Protein AF-0000000086677444 (afdb_homodimer)

Nearest PDB structures (foldseek):
  6jny-assembly1_A  TM=3.518E-01  e=1.925E+00  Enterobacteria phage SfI
  6dv1-assembly1_A-2  TM=2.425E-01  e=2.892E+00  Mus musculus
  4k1o-assembly1_A  TM=2.826E-01  e=4.605E+00  Mus musculus
  6dv1-assembly1_B  TM=2.362E-01  e=4.605E+00  Mus musculus
  1tbx-assembly1_B  TM=3.346E-01  e=1.621E+00  Sulfolobus spindle-shaped virus 1

pLDDT: mean 85.13, std 18.9, range [24.23, 98.06]

Foldseek 3Di:
DVVCPLEPDLPQLCVLPPLQVLLLVCCVPVLVQLLVPPPPNVSSVVSLVVQLVPWDWDWDDDPNRIDIAGDDSSNSNSVSVVSCCVNPNPLQFAAAPPPRRTGGNSDPVSPFRHDPVCGPPPPPPPPPDPD/DVPCPLEPDLPQLCVLPPLQVLLLVCCQPVLVQLPVPPPPNVSSVVSLVVQLVPWDWDWDDDPNRIDIAGDDSSNSNSVSVVSCCVNPRPLQFAAAPPPRRTGGNSDPVSPFRHDPVCGPPPPPPPPPDPD

Secondary structure (DSSP, 8-state):
-TT-TTSS----GGGGTTHHHHHHHHTTTTTHHHHHTTT-HHHHHHHHHHHHTT--EEEEEETTEEEEEE-SHHHHHHHHHHHIIIII-GGGEEE-TTT--EEE--SSS----S-TTS-------------/-TT-TTSS----GGGGTTHHHHHHHHHTTTTHHHHHTTT-HHHHHHHHHHHHTT--EEEEEETTEEEEEE-SHHHHHHHHHHHIIIII-GGGEEE-TTT--EEE--SSS----S-TTS-------------

Radius of gyration: 23.0 Å; Cα contacts (8 Å, |Δi|>4): 394; chains: 2; bounding box: 55×93×40 Å

Sequence (262 aa):
MTDGLWRGVVPPYRILDPALRDAETLLATAFADVVAVLPDERAAARRLNRLLAGARLRVEPLDGRWRIAVTDPVGAAAAALAVVAVAGGWHRVKRCVRCGRTFVDRTNAATRRGCADHPARRRFASSGDLRMTDGLWRGVVPPYRILDPALRDAETLLATAFADVVAVLPDERAAARRLNRLLAGARLRVEPLDGRWRIAVTDPVGAAAAALAVVAVAGGWHRVKRCVRCGRTFVDRTNAATRRGCADHPARRRFASSGDLR

Solvent-accessible surface area (backbone atoms only — not comparable to full-atom values): 14718 Å² total; per-residue (Å²): 128,42,79,47,76,49,60,75,54,56,66,68,65,63,39,41,51,66,30,35,59,50,26,38,59,29,35,72,53,89,36,30,71,30,61,68,43,56,87,43,58,69,60,21,34,54,48,45,30,60,48,19,58,72,24,38,48,35,62,43,80,50,96,95,40,54,39,79,42,44,77,49,69,67,18,22,9,38,49,32,48,49,49,43,36,45,36,68,30,62,79,25,60,41,54,15,77,84,78,57,49,50,36,69,50,84,54,91,81,48,72,74,55,40,37,90,91,45,56,73,70,70,76,72,74,74,76,75,78,86,125,129,39,75,50,81,49,60,75,54,56,67,69,64,66,35,40,54,65,28,37,59,49,27,38,61,29,35,72,53,90,37,28,71,30,62,68,43,56,87,43,59,70,61,19,36,54,48,45,31,61,49,18,59,72,24,39,48,35,59,42,80,50,96,95,39,54,39,80,41,45,77,48,67,67,19,23,8,38,48,32,48,49,50,42,36,44,35,67,31,62,78,25,59,41,56,16,76,83,79,58,50,49,36,67,49,82,54,91,81,50,73,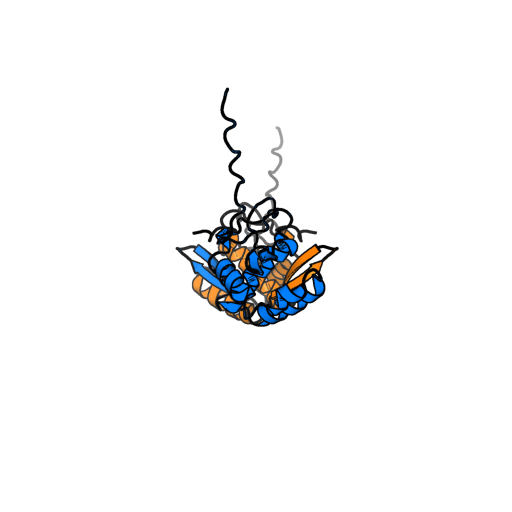75,55,41,36,90,92,44,55,74,69,70,75,71,74,72,77,75,77,86,123

InterPro domains:
  IPR023286 ABATE domain superfamily [G3DSA:1.10.3300.10] (13-123)
  IPR023286 ABATE domain superfamily [SSF160904] (18-115)

Structure (mmCIF, N/CA/C/O backbone):
data_AF-0000000086677444-model_v1
#
loop_
_entity.id
_entity.type
_entity.pdbx_description
1 polymer 'CGNR zinc finger domain-containing protein'
#
loop_
_atom_site.group_PDB
_atom_site.id
_atom_site.type_symbol
_atom_site.label_atom_id
_atom_site.label_alt_id
_atom_site.label_comp_id
_atom_site.label_asym_id
_atom_site.label_entity_id
_atom_site.label_seq_id
_atom_site.pdbx_PDB_ins_code
_atom_site.Cartn_x
_atom_site.Cartn_y
_atom_site.Cartn_z
_atom_site.occupancy
_atom_site.B_iso_or_equiv
_atom_site.auth_seq_id
_atom_site.auth_comp_id
_atom_site.auth_asym_id
_atom_site.auth_atom_id
_atom_site.pdbx_PDB_model_num
ATOM 1 N N . MET A 1 1 ? 8.602 -10.359 11.625 1 25.08 1 MET A N 1
ATOM 2 C CA . MET A 1 1 ? 9.297 -9.109 11.906 1 25.08 1 MET A CA 1
ATOM 3 C C . MET A 1 1 ? 9.469 -8.273 10.641 1 25.08 1 MET A C 1
ATOM 5 O O . MET A 1 1 ? 10.227 -7.309 10.625 1 25.08 1 MET A O 1
ATOM 9 N N . THR A 1 2 ? 9.062 -8.953 9.562 1 29.88 2 THR A N 1
ATOM 10 C CA . THR A 1 2 ? 9.328 -8.43 8.219 1 29.88 2 THR A CA 1
ATOM 11 C C . THR A 1 2 ? 8.422 -7.238 7.914 1 29.88 2 THR A C 1
ATOM 13 O O . THR A 1 2 ? 8.109 -6.977 6.75 1 29.88 2 THR A O 1
ATOM 16 N N . ASP A 1 3 ? 7.809 -6.648 8.953 1 35.75 3 ASP A N 1
ATOM 17 C CA . ASP A 1 3 ? 6.895 -5.555 9.266 1 35.75 3 ASP A CA 1
ATOM 18 C C . ASP A 1 3 ? 7.414 -4.23 8.703 1 35.75 3 ASP A C 1
ATOM 20 O O . ASP A 1 3 ? 6.672 -3.252 8.617 1 35.75 3 ASP A O 1
ATOM 24 N N . GLY A 1 4 ? 8.812 -4.125 8.555 1 35.22 4 GLY A N 1
ATOM 25 C CA . GLY A 1 4 ? 9.68 -2.957 8.531 1 35.22 4 GLY A CA 1
ATOM 26 C C . GLY A 1 4 ? 9.812 -2.34 7.156 1 35.22 4 GLY A C 1
ATOM 27 O O . GLY A 1 4 ? 10.781 -1.632 6.883 1 35.22 4 GLY A O 1
ATOM 28 N N . LEU A 1 5 ? 9.117 -2.848 6.309 1 37.72 5 LEU A N 1
ATOM 29 C CA . LEU A 1 5 ? 9.617 -2.434 5 1 37.72 5 LEU A CA 1
ATOM 30 C C . LEU A 1 5 ? 9.586 -0.915 4.863 1 37.72 5 LEU A C 1
ATOM 32 O O . LEU A 1 5 ? 10.344 -0.341 4.082 1 37.72 5 LEU A O 1
ATOM 36 N N . TRP A 1 6 ? 8.555 -0.453 5.492 1 40.44 6 TRP A N 1
ATOM 37 C CA . TRP A 1 6 ? 8.516 0.991 5.289 1 40.44 6 TRP A CA 1
ATOM 38 C C . TRP A 1 6 ? 9.172 1.724 6.453 1 40.44 6 TRP A C 1
ATOM 40 O O . TRP A 1 6 ? 8.984 2.93 6.621 1 40.44 6 TRP A O 1
ATOM 50 N N . ARG A 1 7 ? 9.703 0.931 7.441 1 41.66 7 ARG A N 1
ATOM 51 C CA . ARG A 1 7 ? 10.336 1.607 8.57 1 41.66 7 ARG A CA 1
ATOM 52 C C . ARG A 1 7 ? 11.617 2.312 8.141 1 41.66 7 ARG A C 1
ATOM 54 O O . ARG A 1 7 ? 12.477 1.711 7.5 1 41.66 7 ARG A O 1
ATOM 61 N N . GLY A 1 8 ? 11.578 3.455 8.289 1 46.06 8 GLY A N 1
ATOM 62 C CA . GLY A 1 8 ? 12.766 4.301 8.281 1 46.06 8 GLY A CA 1
ATOM 63 C C . GLY A 1 8 ? 13 4.996 6.957 1 46.06 8 GLY A C 1
ATOM 64 O O . GLY A 1 8 ? 13.68 6.02 6.898 1 46.06 8 GLY A O 1
ATOM 65 N N . VAL A 1 9 ? 12.656 4.277 5.922 1 48.19 9 VAL A N 1
ATOM 66 C CA . VAL A 1 9 ? 12.883 5.051 4.703 1 48.19 9 VAL A CA 1
ATOM 67 C C . VAL A 1 9 ? 11.641 5.887 4.391 1 48.19 9 VAL A C 1
ATOM 69 O O . VAL A 1 9 ? 10.531 5.352 4.277 1 48.19 9 VAL A O 1
ATOM 72 N N . VAL A 1 10 ? 11.766 7.086 4.77 1 58.53 10 VAL A N 1
ATOM 73 C CA . VAL A 1 10 ? 10.688 7.961 4.316 1 58.53 10 VAL A CA 1
ATOM 74 C C . VAL A 1 10 ? 10.633 7.961 2.791 1 58.53 10 VAL A C 1
ATOM 76 O O . VAL A 1 10 ? 11.602 8.336 2.127 1 58.53 10 VAL A O 1
ATOM 79 N N . PRO A 1 11 ? 9.633 7.34 2.27 1 66.06 11 PRO A N 1
ATOM 80 C CA . PRO A 1 11 ? 9.523 7.398 0.811 1 66.06 11 PRO A CA 1
ATOM 81 C C . PRO A 1 11 ? 9.555 8.828 0.277 1 66.06 11 PRO A C 1
ATOM 83 O O . PRO A 1 11 ? 9.156 9.766 0.979 1 66.06 11 PRO A O 1
ATOM 86 N N . PRO A 1 12 ? 10.312 8.945 -0.797 1 79.06 12 PRO A N 1
ATOM 87 C CA . PRO A 1 12 ? 10.117 10.242 -1.438 1 79.06 12 PRO A CA 1
ATOM 88 C C . PRO A 1 12 ? 8.641 10.594 -1.616 1 79.06 12 PRO A C 1
ATOM 90 O O . PRO A 1 12 ? 7.922 9.906 -2.344 1 79.06 12 PRO A O 1
ATOM 93 N N . TYR A 1 13 ? 8.156 11.578 -0.916 1 89.06 13 TYR A N 1
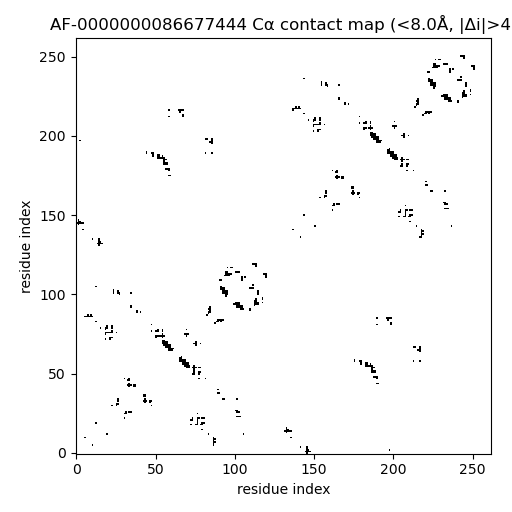ATOM 94 C CA . TYR A 1 13 ? 6.73 11.891 -0.814 1 89.06 13 TYR A CA 1
ATOM 95 C C . TYR A 1 13 ? 6.164 12.297 -2.168 1 89.06 13 TYR A C 1
ATOM 97 O O . TYR A 1 13 ? 4.953 12.227 -2.391 1 89.06 13 TYR A O 1
ATOM 105 N N . ARG A 1 14 ? 7.09 12.633 -3.07 1 87.81 14 ARG A N 1
ATOM 106 C CA . ARG A 1 14 ? 6.633 13.047 -4.395 1 87.81 14 ARG A CA 1
ATOM 107 C C . ARG A 1 14 ? 5.984 11.875 -5.133 1 87.81 14 ARG A C 1
ATOM 109 O O . ARG A 1 14 ? 5.16 12.086 -6.027 1 87.81 14 ARG A O 1
ATOM 116 N N . ILE A 1 15 ? 6.309 10.672 -4.793 1 85.06 15 ILE A N 1
ATOM 117 C CA . ILE A 1 15 ? 5.746 9.492 -5.438 1 85.06 15 ILE A CA 1
ATOM 118 C C . ILE A 1 15 ? 4.266 9.359 -5.074 1 85.06 15 ILE A C 1
ATOM 120 O O . ILE A 1 15 ? 3.504 8.703 -5.785 1 85.06 15 ILE A O 1
ATOM 124 N N . LEU A 1 16 ? 3.826 10 -4.039 1 91.56 16 LEU A N 1
ATOM 125 C CA . LEU A 1 16 ? 2.447 9.922 -3.568 1 91.56 16 LEU A CA 1
ATOM 126 C C . LEU A 1 16 ? 1.577 10.969 -4.258 1 91.56 16 LEU A C 1
ATOM 128 O O . LEU A 1 16 ? 0.36 10.992 -4.062 1 91.56 16 LEU A O 1
ATOM 132 N N . ASP A 1 17 ? 2.293 11.805 -5.035 1 92.94 17 ASP A N 1
ATOM 133 C CA . ASP A 1 17 ? 1.512 12.789 -5.777 1 92.94 17 ASP A CA 1
ATOM 134 C C . ASP A 1 17 ? 0.884 12.172 -7.023 1 92.94 17 ASP A C 1
ATOM 136 O O . ASP A 1 17 ? 1.48 11.305 -7.656 1 92.94 17 ASP A O 1
ATOM 140 N N . PRO A 1 18 ? -0.495 12.578 -7.352 1 93.88 18 PRO A N 1
ATOM 141 C CA . PRO A 1 18 ? -1.196 13.758 -6.84 1 93.88 18 PRO A CA 1
ATOM 142 C C . PRO A 1 18 ? -2.016 13.453 -5.586 1 93.88 18 PRO A C 1
ATOM 144 O O . PRO A 1 18 ? -2.588 14.367 -4.984 1 93.88 18 PRO A O 1
ATOM 147 N N . ALA A 1 19 ? -2.074 12.234 -5.129 1 95.31 19 ALA A N 1
ATOM 148 C CA . ALA A 1 19 ? -2.951 11.859 -4.023 1 95.31 19 ALA A CA 1
ATOM 149 C C . ALA A 1 19 ? -2.59 12.617 -2.752 1 95.31 19 ALA A C 1
ATOM 151 O O . ALA A 1 19 ? -3.471 13.023 -1.99 1 95.31 19 ALA A O 1
ATOM 152 N N . LEU A 1 20 ? -1.292 12.844 -2.545 1 95.69 20 LEU A N 1
ATOM 153 C CA . LEU A 1 20 ? -0.888 13.555 -1.335 1 95.69 20 LEU A CA 1
ATOM 154 C C . LEU A 1 20 ? -1.267 15.023 -1.416 1 95.69 20 LEU A C 1
ATOM 156 O O . LEU A 1 20 ? -1.66 15.625 -0.413 1 95.69 20 LEU A O 1
ATOM 160 N N . ARG A 1 21 ? -1.11 15.594 -2.576 1 94.56 21 ARG A N 1
ATOM 161 C CA . ARG A 1 21 ? -1.589 16.953 -2.752 1 94.56 21 ARG A CA 1
ATOM 162 C C . ARG A 1 21 ? -3.084 17.062 -2.473 1 94.56 21 ARG A C 1
ATOM 164 O O . ARG A 1 21 ? -3.541 18 -1.817 1 94.56 21 ARG A O 1
ATOM 171 N N . ASP A 1 22 ? -3.783 16.109 -2.982 1 96.5 22 ASP A N 1
ATOM 172 C CA . ASP A 1 22 ? -5.219 16.062 -2.715 1 96.5 22 ASP A CA 1
ATOM 173 C C . ASP A 1 22 ? -5.496 15.93 -1.22 1 96.5 22 ASP A C 1
ATOM 175 O O . ASP A 1 22 ? -6.406 16.578 -0.692 1 96.5 22 ASP A O 1
ATOM 179 N N . ALA A 1 23 ? -4.719 15.117 -0.594 1 97.06 23 ALA A N 1
ATOM 180 C CA . ALA A 1 23 ? -4.863 14.953 0.85 1 97.06 23 ALA A CA 1
ATOM 181 C C . ALA A 1 23 ? -4.652 16.281 1.576 1 97.06 23 ALA A C 1
ATOM 183 O O . ALA A 1 23 ? -5.414 16.625 2.484 1 97.06 23 ALA A O 1
ATOM 184 N N . GLU A 1 24 ? -3.67 17.016 1.218 1 95.19 24 GLU A N 1
ATOM 185 C CA . GLU A 1 24 ? -3.391 18.312 1.824 1 95.19 24 GLU A CA 1
ATOM 186 C C . GLU A 1 24 ? -4.582 19.25 1.68 1 95.19 24 GLU A C 1
ATOM 188 O O . GLU A 1 24 ? -4.926 19.984 2.617 1 95.19 24 GLU A O 1
ATOM 193 N N . THR A 1 25 ? -5.156 19.234 0.54 1 94.75 25 THR A N 1
ATOM 194 C CA . THR A 1 25 ? -6.348 20.031 0.314 1 94.75 25 THR A CA 1
ATOM 195 C C . THR A 1 25 ? -7.5 19.562 1.19 1 94.75 25 THR A C 1
ATOM 197 O O . THR A 1 25 ? -8.195 20.359 1.809 1 94.75 25 THR A O 1
ATOM 200 N N . LEU A 1 26 ? -7.613 18.312 1.32 1 96.75 26 LEU A N 1
ATOM 201 C CA . LEU A 1 26 ? -8.742 17.734 2.029 1 96.75 26 LEU A CA 1
ATOM 202 C C . LEU A 1 26 ? -8.562 17.844 3.539 1 96.75 26 LEU A C 1
ATOM 204 O O . LEU A 1 26 ? -9.523 17.719 4.297 1 96.75 26 LEU A O 1
ATOM 208 N N . LEU A 1 27 ? -7.34 18.062 3.947 1 95.19 27 LEU A N 1
ATOM 209 C CA . LEU A 1 27 ? -7.094 18.266 5.371 1 95.19 27 LEU A CA 1
ATOM 210 C C . LEU A 1 27 ? -7.895 19.453 5.898 1 95.19 27 LEU A C 1
ATOM 212 O O . LEU A 1 27 ? -8.266 19.484 7.074 1 95.19 27 LEU A O 1
ATOM 216 N N . ALA A 1 28 ? -8.164 20.391 5.066 1 92.56 28 ALA A N 1
ATOM 217 C CA . ALA A 1 28 ? -8.898 21.578 5.469 1 92.56 28 ALA A CA 1
ATOM 218 C C . ALA A 1 28 ? -10.406 21.344 5.418 1 92.56 28 ALA A C 1
ATOM 220 O O . ALA A 1 28 ? -11.188 22.172 5.879 1 92.56 28 ALA A O 1
ATOM 221 N N . THR A 1 29 ? -10.859 20.203 4.879 1 94.62 29 THR A N 1
ATOM 222 C CA . THR A 1 29 ? -12.281 19.938 4.668 1 94.62 29 THR A CA 1
ATOM 223 C C . THR A 1 29 ? -12.641 18.531 5.133 1 94.62 29 THR A C 1
ATOM 225 O O . THR A 1 29 ? -12.805 18.297 6.328 1 94.62 29 THR A O 1
ATOM 228 N N . ALA A 1 30 ? -12.625 17.578 4.211 1 93.19 30 ALA A N 1
ATOM 229 C CA . ALA A 1 30 ? -13.125 16.219 4.465 1 93.19 30 ALA A CA 1
ATOM 230 C C . ALA A 1 30 ? -12.258 15.5 5.488 1 93.19 30 ALA A C 1
ATOM 232 O O . ALA A 1 30 ? -12.719 14.562 6.145 1 93.19 30 ALA A O 1
ATOM 233 N N . PHE A 1 31 ? -10.953 15.992 5.625 1 97.06 31 PHE A N 1
ATOM 234 C CA . PHE A 1 31 ? -10.031 15.32 6.531 1 97.06 31 PHE A CA 1
ATOM 235 C C . PHE A 1 31 ? -9.805 16.156 7.789 1 97.06 31 PHE A C 1
ATOM 237 O O . PHE A 1 31 ? -8.961 15.812 8.625 1 97.06 31 PHE A O 1
ATOM 244 N N . ALA A 1 32 ? -10.578 17.172 7.98 1 95.62 32 ALA A N 1
ATOM 245 C CA . ALA A 1 32 ? -10.367 18.125 9.07 1 95.62 32 ALA A CA 1
ATOM 246 C C . ALA A 1 32 ? -10.414 17.422 10.422 1 95.62 32 ALA A C 1
ATOM 248 O O . ALA A 1 32 ? -9.656 17.766 11.336 1 95.62 32 ALA A O 1
ATOM 249 N N . ASP A 1 33 ? -11.25 16.469 10.555 1 95.75 33 ASP A N 1
ATOM 250 C CA . ASP A 1 33 ? -11.414 15.773 11.828 1 95.75 33 ASP A CA 1
ATOM 251 C C . ASP A 1 33 ? -10.148 14.992 12.188 1 95.75 33 ASP A C 1
ATOM 253 O O . ASP A 1 33 ? -9.891 14.734 13.367 1 95.75 33 ASP A O 1
ATOM 257 N N . VAL A 1 34 ? -9.336 14.57 11.203 1 97 34 VAL A N 1
ATOM 258 C CA . VAL A 1 34 ? -8.102 13.828 11.453 1 97 34 VAL A CA 1
ATOM 259 C C . VAL A 1 34 ? -7.09 14.727 12.156 1 97 34 VAL A C 1
ATOM 261 O O . VAL A 1 34 ? -6.508 14.344 13.172 1 97 34 VAL A O 1
ATOM 264 N N . VAL A 1 35 ? -6.969 15.945 11.664 1 94.31 35 VAL A N 1
ATOM 265 C CA . VAL A 1 35 ? -5.938 16.844 12.18 1 94.31 35 VAL A CA 1
ATOM 266 C C . VAL A 1 35 ? -6.418 17.484 13.484 1 94.31 35 VAL A C 1
ATOM 268 O O . VAL A 1 35 ? -5.609 17.812 14.359 1 94.31 35 VAL A O 1
ATOM 271 N N . ALA A 1 36 ? -7.684 17.594 13.648 1 95.25 36 ALA A N 1
ATOM 272 C CA . ALA A 1 36 ? -8.258 18.266 14.812 1 95.25 36 ALA A CA 1
ATOM 273 C C . ALA A 1 36 ? -7.926 17.531 16.094 1 95.25 36 ALA A C 1
ATOM 275 O O . ALA A 1 36 ? -7.914 18.125 17.188 1 95.25 36 ALA A O 1
ATOM 276 N N . VAL A 1 37 ? -7.609 16.359 16.016 1 97 37 VAL A N 1
ATOM 277 C CA . VAL A 1 37 ? -7.445 15.562 17.234 1 97 37 VAL A CA 1
ATOM 278 C C . VAL A 1 37 ? -5.961 15.359 17.531 1 97 37 VAL A C 1
ATOM 280 O O . VAL A 1 37 ? -5.594 14.797 18.562 1 97 37 VAL A O 1
ATOM 283 N N . LEU A 1 38 ? -5.156 15.812 16.625 1 94.56 38 LEU A N 1
ATOM 284 C CA . LEU A 1 38 ? -3.727 15.711 16.906 1 94.56 38 LEU A CA 1
ATOM 285 C C . LEU A 1 38 ? -3.326 16.625 18.062 1 94.56 38 LEU A C 1
ATOM 287 O O . LEU A 1 38 ? -3.945 17.672 18.266 1 94.56 38 LEU A O 1
ATOM 291 N N . PRO A 1 39 ? -2.459 16.094 19.016 1 94.12 39 PRO A N 1
ATOM 292 C CA . PRO A 1 39 ? -1.444 15.055 18.812 1 94.12 39 PRO A CA 1
ATOM 293 C C . PRO A 1 39 ? -1.896 13.68 19.312 1 94.12 39 PRO A C 1
ATOM 295 O O . PRO A 1 39 ? -1.071 12.781 19.469 1 94.12 39 PRO A O 1
ATOM 298 N N . ASP A 1 40 ? -3.16 13.438 19.625 1 97.06 40 ASP A N 1
ATOM 299 C CA . ASP A 1 40 ? -3.652 12.094 19.906 1 97.06 40 ASP A CA 1
ATOM 300 C C . ASP A 1 40 ? -3.648 11.227 18.656 1 97.06 40 ASP A C 1
ATOM 302 O O . ASP A 1 40 ? -4.637 11.188 17.922 1 97.06 40 ASP A O 1
ATOM 306 N N . GLU A 1 41 ? -2.631 10.461 18.469 1 96.75 41 GLU A N 1
ATOM 307 C CA . GLU A 1 41 ? -2.426 9.695 17.234 1 96.75 41 GLU A CA 1
ATOM 308 C C . GLU A 1 41 ? -3.461 8.578 17.109 1 96.75 41 GLU A C 1
ATOM 310 O O . GLU A 1 41 ? -3.889 8.258 15.992 1 96.75 41 GLU A O 1
ATOM 315 N N . ARG A 1 42 ? -3.83 7.992 18.234 1 97 42 ARG A N 1
ATOM 316 C CA . ARG A 1 42 ? -4.832 6.934 18.188 1 97 42 ARG A CA 1
ATOM 317 C C . ARG A 1 42 ? -6.172 7.465 17.703 1 97 42 ARG A C 1
ATOM 319 O O . ARG A 1 42 ? -6.84 6.832 16.875 1 97 42 ARG A O 1
ATOM 326 N N . ALA A 1 43 ? -6.523 8.578 18.156 1 97.94 43 ALA A N 1
ATOM 327 C CA . ALA A 1 43 ? -7.758 9.219 17.703 1 97.94 43 ALA A CA 1
ATOM 328 C C . ALA A 1 43 ? -7.664 9.602 16.219 1 97.94 43 ALA A C 1
ATOM 330 O O . ALA A 1 43 ? -8.625 9.422 15.469 1 97.94 43 ALA A O 1
ATOM 331 N N . ALA A 1 44 ? -6.508 10.133 15.781 1 97.88 44 ALA A N 1
ATOM 332 C CA . ALA A 1 44 ? -6.301 10.484 14.375 1 97.88 44 ALA A CA 1
ATOM 333 C C . ALA A 1 44 ? -6.41 9.258 13.477 1 97.88 44 ALA A C 1
ATOM 335 O O . ALA A 1 44 ? -7.055 9.305 12.43 1 97.88 44 ALA A O 1
ATOM 336 N N . ALA A 1 45 ? -5.863 8.164 13.953 1 97.69 45 ALA A N 1
ATOM 337 C CA . ALA A 1 45 ? -5.91 6.922 13.188 1 97.69 45 ALA A CA 1
ATOM 338 C C . ALA A 1 45 ? -7.348 6.43 13.023 1 97.69 45 ALA A C 1
ATOM 340 O O . ALA A 1 45 ? -7.73 5.961 11.953 1 97.69 45 ALA A O 1
ATOM 341 N N . ARG A 1 46 ? -8.109 6.574 14.094 1 97.81 46 ARG A N 1
ATOM 342 C CA . ARG A 1 46 ? -9.508 6.168 14.016 1 97.81 46 ARG A CA 1
ATOM 343 C C . ARG A 1 46 ? -10.258 6.969 12.961 1 97.81 46 ARG A C 1
ATOM 345 O O . ARG A 1 46 ? -11.031 6.41 12.18 1 97.81 46 ARG A O 1
ATOM 352 N N . ARG A 1 47 ? -10.039 8.211 12.953 1 98 47 ARG A N 1
ATOM 353 C CA . ARG A 1 47 ? -10.695 9.078 11.984 1 98 47 ARG A CA 1
ATOM 354 C C . ARG A 1 47 ? -10.211 8.773 10.57 1 98 47 ARG A C 1
ATOM 356 O O . ARG A 1 47 ? -11.008 8.719 9.633 1 98 47 ARG A O 1
ATOM 363 N N . LEU A 1 48 ? -8.891 8.602 10.391 1 98.06 48 LEU A N 1
ATOM 364 C CA . LEU A 1 48 ? -8.328 8.281 9.086 1 98.06 48 LEU A CA 1
ATOM 365 C C . LEU A 1 48 ? -8.859 6.941 8.578 1 98.06 48 LEU A C 1
ATOM 367 O O . LEU A 1 48 ? -9.141 6.789 7.391 1 98.06 48 LEU A O 1
ATOM 371 N N . ASN A 1 49 ? -9.039 5.988 9.492 1 97.5 49 ASN A N 1
ATOM 372 C CA . ASN A 1 49 ? -9.531 4.664 9.125 1 97.5 49 ASN A CA 1
ATOM 373 C C . ASN A 1 49 ? -10.961 4.723 8.594 1 97.5 49 ASN A C 1
ATOM 375 O O . ASN A 1 49 ? -11.336 3.938 7.719 1 97.5 49 ASN A O 1
ATOM 379 N N . ARG A 1 50 ? -11.734 5.629 9.023 1 96.25 50 ARG A N 1
ATOM 380 C CA . ARG A 1 50 ? -13.062 5.816 8.461 1 96.25 50 ARG A CA 1
ATOM 381 C C . ARG A 1 50 ? -12.984 6.238 6.996 1 96.25 50 ARG A C 1
ATOM 383 O O . ARG A 1 50 ? -13.789 5.797 6.172 1 96.25 50 ARG A O 1
ATOM 390 N N . LEU A 1 51 ? -12.055 7.074 6.699 1 95.88 51 LEU A N 1
ATOM 391 C CA . LEU A 1 51 ? -11.852 7.527 5.328 1 95.88 51 LEU A CA 1
ATOM 392 C C . LEU A 1 51 ? -11.297 6.402 4.461 1 95.88 51 LEU A C 1
ATOM 394 O O . LEU A 1 51 ? -11.695 6.254 3.303 1 95.88 51 LEU A O 1
ATOM 398 N N . LEU A 1 52 ? -10.445 5.582 5.051 1 95.75 52 LEU A N 1
ATOM 399 C CA . LEU A 1 52 ? -9.797 4.477 4.344 1 95.75 52 LEU A CA 1
ATOM 400 C C . LEU A 1 52 ? -10.805 3.367 4.043 1 95.75 52 LEU A C 1
ATOM 402 O O . LEU A 1 52 ? -10.578 2.547 3.152 1 95.75 52 LEU A O 1
ATOM 406 N N . ALA A 1 53 ? -11.883 3.342 4.805 1 91.56 53 ALA A N 1
ATOM 407 C CA . ALA A 1 53 ? -12.875 2.281 4.664 1 91.56 53 ALA A CA 1
ATOM 408 C C . ALA A 1 53 ? -13.469 2.264 3.258 1 91.56 53 ALA A C 1
ATOM 410 O O . ALA A 1 53 ? -13.875 1.21 2.762 1 91.56 53 ALA A O 1
ATOM 411 N N . GLY A 1 54 ? -13.453 3.387 2.629 1 88.19 54 GLY A N 1
ATOM 412 C CA . GLY A 1 54 ? -14 3.486 1.283 1 88.19 54 GLY A CA 1
ATOM 413 C C . GLY A 1 54 ? -12.953 3.273 0.203 1 88.19 54 GLY A C 1
ATOM 414 O O . GLY A 1 54 ? -13.281 3.232 -0.984 1 88.19 54 GLY A O 1
ATOM 415 N N . ALA A 1 55 ? -11.703 3.119 0.543 1 92.81 55 ALA A N 1
ATOM 416 C CA . ALA A 1 55 ? -10.625 2.969 -0.429 1 92.81 55 ALA A CA 1
ATOM 417 C C . ALA A 1 55 ? -10.656 1.586 -1.074 1 92.81 55 ALA A C 1
ATOM 419 O O . ALA A 1 55 ? -10.797 0.574 -0.383 1 92.81 55 ALA A O 1
ATOM 420 N N . ARG A 1 56 ? -10.578 1.538 -2.408 1 91.44 56 ARG A N 1
ATOM 421 C CA . ARG A 1 56 ? -10.555 0.283 -3.152 1 91.44 56 ARG A CA 1
ATOM 422 C C . ARG A 1 56 ? -9.211 0.08 -3.844 1 91.44 56 ARG A C 1
ATOM 424 O O . ARG A 1 56 ? -8.844 0.849 -4.734 1 91.44 56 ARG A O 1
ATOM 431 N N . LEU A 1 57 ? -8.508 -0.967 -3.422 1 94.19 57 LEU A N 1
ATOM 432 C CA . LEU A 1 57 ? -7.227 -1.317 -4.023 1 94.19 57 LEU A CA 1
ATOM 433 C C . LEU A 1 57 ? -7.426 -1.984 -5.379 1 94.19 57 LEU A C 1
ATOM 435 O O . LEU A 1 57 ? -8.336 -2.805 -5.547 1 94.19 57 LEU A O 1
ATOM 439 N N . ARG A 1 58 ? -6.602 -1.605 -6.297 1 94.62 58 ARG A N 1
ATOM 440 C CA . ARG A 1 58 ? -6.637 -2.205 -7.629 1 94.62 58 ARG A CA 1
ATOM 441 C C . ARG A 1 58 ? -5.23 -2.383 -8.188 1 94.62 58 ARG A C 1
ATOM 443 O O . ARG A 1 58 ? -4.328 -1.599 -7.879 1 94.62 58 ARG A O 1
ATOM 450 N N . VAL A 1 59 ? -5.102 -3.453 -8.945 1 94.94 59 VAL A N 1
ATOM 451 C CA . VAL A 1 59 ? -3.947 -3.605 -9.828 1 94.94 59 VAL A CA 1
ATOM 452 C C . VAL A 1 59 ? -4.301 -3.117 -11.234 1 94.94 59 VAL A C 1
ATOM 454 O O . VAL A 1 59 ? -5.289 -3.566 -11.82 1 94.94 59 VAL A O 1
ATOM 457 N N . GLU A 1 60 ? -3.582 -2.154 -11.734 1 93.75 60 GLU A N 1
ATOM 458 C CA . GLU A 1 60 ? -3.898 -1.588 -13.039 1 93.75 60 GLU A CA 1
ATOM 459 C C . GLU A 1 60 ? -2.633 -1.353 -13.859 1 93.75 60 GLU A C 1
ATOM 461 O O . GLU A 1 60 ? -1.557 -1.133 -13.305 1 93.75 60 GLU A O 1
ATOM 466 N N . PRO A 1 61 ? -2.822 -1.457 -15.219 1 91.12 61 PRO A N 1
ATOM 467 C CA . PRO A 1 61 ? -1.67 -1.186 -16.078 1 91.12 61 PRO A CA 1
ATOM 468 C C . PRO A 1 61 ? -1.265 0.287 -16.078 1 91.12 61 PRO A C 1
ATOM 470 O O . PRO A 1 61 ? -2.125 1.168 -16 1 91.12 61 PRO A O 1
ATOM 473 N N . LEU A 1 62 ? -0.024 0.559 -16.031 1 85.12 62 LEU A N 1
ATOM 474 C CA . LEU A 1 62 ? 0.548 1.896 -16.156 1 85.12 62 LEU A CA 1
ATOM 475 C C . LEU A 1 62 ? 1.816 1.868 -17 1 85.12 62 LEU A C 1
ATOM 477 O O . LEU A 1 62 ? 2.852 1.363 -16.562 1 85.12 62 LEU A O 1
ATOM 481 N N . ASP A 1 63 ? 1.797 2.441 -18.203 1 87.5 63 ASP A N 1
ATOM 482 C CA . ASP A 1 63 ? 2.943 2.574 -19.109 1 87.5 63 ASP A CA 1
ATOM 483 C C . ASP A 1 63 ? 3.625 1.226 -19.328 1 87.5 63 ASP A C 1
ATOM 485 O O . ASP A 1 63 ? 4.844 1.108 -19.188 1 87.5 63 ASP A O 1
ATOM 489 N N . GLY A 1 64 ? 2.885 0.154 -19.641 1 86.56 64 GLY A N 1
ATOM 490 C CA . GLY A 1 64 ? 3.432 -1.158 -19.938 1 86.56 64 GLY A CA 1
ATOM 491 C C . GLY A 1 64 ? 3.812 -1.948 -18.703 1 86.56 64 GLY A C 1
ATOM 492 O O . GLY A 1 64 ? 4.344 -3.055 -18.812 1 86.56 64 GLY A O 1
ATOM 493 N N . ARG A 1 65 ? 3.646 -1.306 -17.578 1 88.5 65 ARG A N 1
ATOM 494 C CA . ARG A 1 65 ? 3.867 -1.963 -16.297 1 88.5 65 ARG A CA 1
ATOM 495 C C . ARG A 1 65 ? 2.58 -2.016 -15.477 1 88.5 65 ARG A C 1
ATOM 497 O O . ARG A 1 65 ? 1.489 -1.809 -16.016 1 88.5 65 ARG A O 1
ATOM 504 N N . TRP A 1 66 ? 2.703 -2.562 -14.281 1 92.62 66 TRP A N 1
ATOM 505 C CA . TRP A 1 66 ? 1.556 -2.645 -13.391 1 92.62 66 TRP A CA 1
ATOM 506 C C . TRP A 1 66 ? 1.771 -1.787 -12.148 1 92.62 66 TRP A C 1
ATOM 508 O O . TRP A 1 66 ? 2.91 -1.564 -11.727 1 92.62 66 TRP A O 1
ATOM 518 N N . ARG A 1 67 ? 0.718 -1.299 -11.586 1 91.19 67 ARG A N 1
ATOM 519 C CA . ARG A 1 67 ? 0.788 -0.608 -10.305 1 91.19 67 ARG A CA 1
ATOM 520 C C . ARG A 1 67 ? -0.389 -0.989 -9.414 1 91.19 67 ARG A C 1
ATOM 522 O O . ARG A 1 67 ? -1.416 -1.466 -9.898 1 91.19 67 ARG A O 1
ATOM 529 N N . ILE A 1 68 ? -0.184 -0.893 -8.141 1 92 68 ILE A N 1
ATOM 530 C CA . ILE A 1 68 ? -1.282 -0.934 -7.18 1 92 68 ILE A CA 1
ATOM 531 C C . ILE A 1 68 ? -1.793 0.481 -6.918 1 92 68 ILE A C 1
ATOM 533 O O . ILE A 1 68 ? -1.006 1.395 -6.66 1 92 68 ILE A O 1
ATOM 537 N N . ALA A 1 69 ? -3.117 0.651 -7.023 1 91.5 69 ALA A N 1
ATOM 538 C CA . ALA A 1 69 ? -3.682 1.989 -6.867 1 91.5 69 ALA A CA 1
ATOM 539 C C . ALA A 1 69 ? -5 1.942 -6.102 1 91.5 69 ALA A C 1
ATOM 541 O O . ALA A 1 69 ? -5.629 0.886 -6 1 91.5 69 ALA A O 1
ATOM 542 N N . VAL A 1 70 ? -5.242 3.055 -5.438 1 93.38 70 VAL A N 1
ATOM 543 C CA . VAL A 1 70 ? -6.594 3.365 -4.988 1 93.38 70 VAL A CA 1
ATOM 544 C C . VAL A 1 70 ? -7.258 4.328 -5.973 1 93.38 70 VAL A C 1
ATOM 546 O O . VAL A 1 70 ? -6.762 5.438 -6.195 1 93.38 70 VAL A O 1
ATOM 549 N N . THR A 1 71 ? -8.422 3.918 -6.527 1 84.56 71 THR A N 1
ATOM 550 C CA . THR A 1 71 ? -8.875 4.613 -7.723 1 84.56 71 THR A CA 1
ATOM 551 C C . THR A 1 71 ? -9.805 5.766 -7.355 1 84.56 71 THR A C 1
ATOM 553 O O . THR A 1 71 ? -9.93 6.734 -8.109 1 84.56 71 THR A O 1
ATOM 556 N N . ASP A 1 72 ? -10.484 5.703 -6.242 1 91.19 72 ASP A N 1
ATOM 557 C CA . ASP A 1 72 ? -11.305 6.844 -5.852 1 91.19 72 ASP A CA 1
ATOM 558 C C . ASP A 1 72 ? -10.461 7.934 -5.199 1 91.19 72 ASP A C 1
ATOM 560 O O . ASP A 1 72 ? -9.586 7.641 -4.379 1 91.19 72 ASP A O 1
ATOM 564 N N . PRO A 1 73 ? -10.695 9.18 -5.516 1 92.81 73 PRO A N 1
ATOM 565 C CA . PRO A 1 73 ? -9.812 10.281 -5.117 1 92.81 73 PRO A CA 1
ATOM 566 C C . PRO A 1 73 ? -9.719 10.445 -3.602 1 92.81 73 PRO A C 1
ATOM 568 O O . PRO A 1 73 ? -8.641 10.711 -3.07 1 92.81 73 PRO A O 1
ATOM 571 N N . VAL A 1 74 ? -10.812 10.336 -2.941 1 95.31 74 VAL A N 1
ATOM 572 C CA . VAL A 1 74 ? -10.82 10.523 -1.494 1 95.31 74 VAL A CA 1
ATOM 573 C C . VAL A 1 74 ? -10.031 9.398 -0.823 1 95.31 74 VAL A C 1
ATOM 575 O O . VAL A 1 74 ? -9.211 9.648 0.058 1 95.31 74 VAL A O 1
ATOM 578 N N . GLY A 1 75 ? -10.312 8.219 -1.312 1 95.44 75 GLY A N 1
ATOM 579 C CA . GLY A 1 75 ? -9.57 7.078 -0.801 1 95.44 75 GLY A CA 1
ATOM 580 C C . GLY A 1 75 ? -8.078 7.156 -1.091 1 95.44 75 GLY A C 1
ATOM 581 O O . GLY A 1 75 ? -7.258 6.82 -0.237 1 95.44 75 GLY A O 1
ATOM 582 N N . ALA A 1 76 ? -7.793 7.574 -2.268 1 95.81 76 ALA A N 1
ATOM 583 C CA . ALA A 1 76 ? -6.391 7.723 -2.646 1 95.81 76 ALA A CA 1
ATOM 584 C C . ALA A 1 76 ? -5.691 8.758 -1.767 1 95.81 76 ALA A C 1
ATOM 586 O O . ALA A 1 76 ? -4.555 8.547 -1.337 1 95.81 76 ALA A O 1
ATOM 587 N N . ALA A 1 77 ? -6.367 9.789 -1.513 1 96.94 77 ALA A N 1
ATOM 588 C CA . ALA A 1 77 ? -5.82 10.82 -0.638 1 96.94 77 ALA A CA 1
ATOM 589 C C . ALA A 1 77 ? -5.633 10.297 0.782 1 96.94 77 ALA A C 1
ATOM 591 O O . ALA A 1 77 ? -4.602 10.547 1.411 1 96.94 77 ALA A O 1
ATOM 592 N N . ALA A 1 78 ? -6.633 9.594 1.237 1 97.5 78 ALA A N 1
ATOM 593 C CA . ALA A 1 78 ? -6.547 9.008 2.574 1 97.5 78 ALA A CA 1
ATOM 594 C C . ALA A 1 78 ? -5.383 8.031 2.672 1 97.5 78 ALA A C 1
ATOM 596 O O . ALA A 1 78 ? -4.652 8.023 3.666 1 97.5 78 ALA A O 1
ATOM 597 N N . ALA A 1 79 ? -5.23 7.25 1.602 1 95.69 79 ALA A N 1
ATOM 598 C CA . ALA A 1 79 ? -4.125 6.297 1.57 1 95.69 79 ALA A CA 1
ATOM 599 C C . ALA A 1 79 ? -2.777 7.016 1.573 1 95.69 79 ALA A C 1
ATOM 601 O O . ALA A 1 79 ? -1.842 6.594 2.256 1 95.69 79 ALA A O 1
ATOM 602 N N . ALA A 1 80 ? -2.727 8.055 0.85 1 95.31 80 ALA A N 1
ATOM 603 C CA . ALA A 1 80 ? -1.494 8.836 0.82 1 95.31 80 ALA A CA 1
ATOM 604 C C . ALA A 1 80 ? -1.172 9.406 2.199 1 95.31 80 ALA A C 1
ATOM 606 O O . ALA A 1 80 ? -0.023 9.352 2.645 1 95.31 80 ALA A O 1
ATOM 607 N N . LEU A 1 81 ? -2.154 9.922 2.832 1 96.31 81 LEU A N 1
ATOM 608 C CA . LEU A 1 81 ? -1.967 10.453 4.18 1 96.31 81 LEU A CA 1
ATOM 609 C C . LEU A 1 81 ? -1.538 9.344 5.141 1 96.31 81 LEU A C 1
ATOM 611 O O . LEU A 1 81 ? -0.689 9.57 6.008 1 96.31 81 LEU A O 1
ATOM 615 N N . ALA A 1 82 ? -2.102 8.172 4.98 1 95.69 82 ALA A N 1
ATOM 616 C CA . ALA A 1 82 ? -1.727 7.023 5.805 1 95.69 82 ALA A CA 1
ATOM 617 C C . ALA A 1 82 ? -0.249 6.684 5.629 1 95.69 82 ALA A C 1
ATOM 619 O O . ALA A 1 82 ? 0.452 6.414 6.605 1 95.69 82 ALA A O 1
ATOM 620 N N . VAL A 1 83 ? 0.203 6.734 4.406 1 92.75 83 VAL A N 1
ATOM 621 C CA . VAL A 1 83 ? 1.607 6.445 4.129 1 92.75 83 VAL A CA 1
ATOM 622 C C . VAL A 1 83 ? 2.492 7.465 4.84 1 92.75 83 VAL A C 1
ATOM 624 O O . VAL A 1 83 ? 3.48 7.102 5.484 1 92.75 83 VAL A O 1
ATOM 627 N N . VAL A 1 84 ? 2.141 8.688 4.801 1 93.62 84 VAL A N 1
ATOM 628 C CA . VAL A 1 84 ? 2.895 9.742 5.469 1 93.62 84 VAL A CA 1
ATOM 629 C C . VAL A 1 84 ? 2.918 9.492 6.973 1 93.62 84 VAL A C 1
ATOM 631 O O . VAL A 1 84 ? 3.979 9.531 7.602 1 93.62 84 VAL A O 1
ATOM 634 N N . ALA A 1 85 ? 1.804 9.234 7.586 1 93.75 85 ALA A N 1
ATOM 635 C CA . ALA A 1 85 ? 1.664 9.047 9.023 1 93.75 85 ALA A CA 1
ATOM 636 C C . ALA A 1 85 ? 2.467 7.84 9.5 1 93.75 85 ALA A C 1
ATOM 638 O O . ALA A 1 85 ? 3.117 7.895 10.547 1 93.75 85 ALA A O 1
ATOM 639 N N . VAL A 1 86 ? 2.471 6.832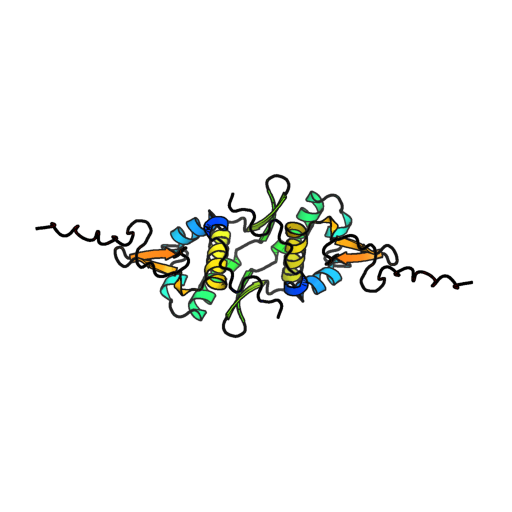 8.703 1 92.62 86 VAL A N 1
ATOM 640 C CA . VAL A 1 86 ? 3.08 5.57 9.117 1 92.62 86 VAL A CA 1
ATOM 641 C C . VAL A 1 86 ? 4.582 5.613 8.852 1 92.62 86 VAL A C 1
ATOM 643 O O . VAL A 1 86 ? 5.383 5.227 9.711 1 92.62 86 VAL A O 1
ATOM 646 N N . ALA A 1 87 ? 4.965 6.133 7.668 1 88.94 87 ALA A N 1
ATOM 647 C CA . ALA A 1 87 ? 6.371 6.129 7.277 1 88.94 87 ALA A CA 1
ATOM 648 C C . ALA A 1 87 ? 7.117 7.309 7.891 1 88.94 87 ALA A C 1
ATOM 650 O O . ALA A 1 87 ? 8.273 7.18 8.305 1 88.94 87 ALA A O 1
ATOM 651 N N . GLY A 1 88 ? 6.48 8.406 7.953 1 90.62 88 GLY A N 1
ATOM 652 C CA . GLY A 1 88 ? 7.16 9.625 8.359 1 90.62 88 GLY A CA 1
ATOM 653 C C . GLY A 1 88 ? 6.742 10.109 9.734 1 90.62 88 GLY A C 1
ATOM 654 O O . GLY A 1 88 ? 7.449 10.898 10.359 1 90.62 88 GLY A O 1
ATOM 655 N N . GLY A 1 89 ? 5.523 9.734 10.125 1 93.25 89 GLY A N 1
ATOM 656 C CA . GLY A 1 89 ? 5.008 10.156 11.414 1 93.25 89 GLY A CA 1
ATOM 657 C C . GLY A 1 89 ? 3.889 11.172 11.312 1 93.25 89 GLY A C 1
ATOM 658 O O . GLY A 1 89 ? 3.873 11.992 10.391 1 93.25 89 GLY A O 1
ATOM 659 N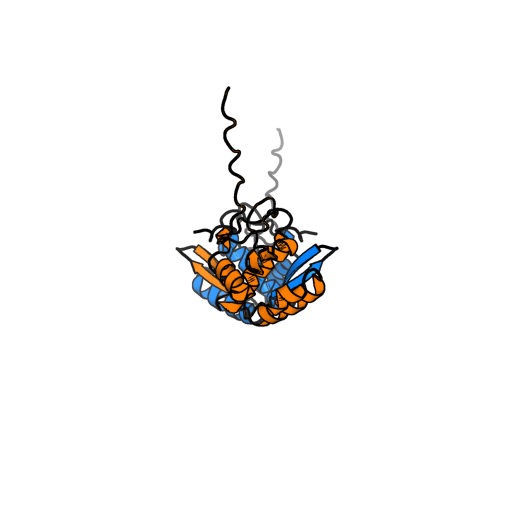 N . TRP A 1 90 ? 3.055 11.148 12.336 1 94.88 90 TRP A N 1
ATOM 660 C CA . TRP A 1 90 ? 1.898 12.039 12.391 1 94.88 90 TRP A CA 1
ATOM 661 C C . TRP A 1 90 ? 2.336 13.492 12.578 1 94.88 90 TRP A C 1
ATOM 663 O O . TRP A 1 90 ? 1.589 14.414 12.258 1 94.88 90 TRP A O 1
ATOM 673 N N . HIS A 1 91 ? 3.504 13.695 13.125 1 94.31 91 HIS A N 1
ATOM 674 C CA . HIS A 1 91 ? 4 15.031 13.406 1 94.31 91 HIS A CA 1
ATOM 675 C C . HIS A 1 91 ? 4.246 15.812 12.117 1 94.31 91 HIS A C 1
ATOM 677 O O . HIS A 1 91 ? 4.449 17.031 12.148 1 94.31 91 HIS A O 1
ATOM 683 N N . ARG A 1 92 ? 4.18 15.156 11.016 1 95.06 92 ARG A N 1
ATOM 684 C CA . ARG A 1 92 ? 4.395 15.828 9.742 1 95.06 92 ARG A CA 1
ATOM 685 C C . ARG A 1 92 ? 3.127 16.531 9.266 1 95.06 92 ARG A C 1
ATOM 687 O O . ARG A 1 92 ? 3.166 17.328 8.336 1 95.06 92 ARG A O 1
ATOM 694 N N . VAL A 1 93 ? 2.023 16.125 9.82 1 96.38 93 VAL A N 1
ATOM 695 C CA . VAL A 1 93 ? 0.78 16.859 9.57 1 96.38 93 VAL A CA 1
ATOM 696 C C . VAL A 1 93 ? 0.689 18.062 10.5 1 96.38 93 VAL A C 1
ATOM 698 O O . VAL A 1 93 ? 0.511 17.906 11.711 1 96.38 93 VAL A O 1
ATOM 701 N N . LYS A 1 94 ? 0.77 19.219 9.945 1 94.75 94 LYS A N 1
ATOM 702 C CA . LYS A 1 94 ? 0.968 20.438 10.742 1 94.75 94 LYS A CA 1
ATOM 703 C C . LYS A 1 94 ? -0.068 21.5 10.398 1 94.75 94 LYS A C 1
ATOM 705 O O . LYS A 1 94 ? -0.861 21.312 9.469 1 94.75 94 LYS A O 1
ATOM 710 N N . ARG A 1 95 ? -0.041 22.531 11.172 1 94.38 95 ARG A N 1
ATOM 711 C CA . ARG A 1 95 ? -0.769 23.766 10.906 1 94.38 95 ARG A CA 1
ATOM 712 C C . ARG A 1 95 ? 0.189 24.938 10.766 1 94.38 95 ARG A C 1
ATOM 714 O O . ARG A 1 95 ? 1.078 25.141 11.602 1 94.38 95 ARG A O 1
ATOM 721 N N . CYS A 1 96 ? 0.009 25.578 9.68 1 95.69 96 CYS A N 1
ATOM 722 C CA . CYS A 1 96 ? 0.837 26.75 9.414 1 95.69 96 CYS A CA 1
ATOM 723 C C . CYS A 1 96 ? 0.695 27.781 10.531 1 95.69 96 CYS A C 1
ATOM 725 O O . CYS A 1 96 ? -0.418 28.188 10.867 1 95.69 96 CYS A O 1
ATOM 727 N N . VAL A 1 97 ? 1.785 28.375 11.039 1 94.62 97 VAL A N 1
ATOM 728 C CA . VAL A 1 97 ? 1.78 29.312 12.156 1 94.62 97 VAL A CA 1
ATOM 729 C C . VAL A 1 97 ? 1.277 30.672 11.68 1 94.62 97 VAL A C 1
ATOM 731 O O . VAL A 1 97 ? 0.811 31.484 12.477 1 94.62 97 VAL A O 1
ATOM 734 N N . ARG A 1 98 ? 1.327 30.891 10.375 1 94.19 98 ARG A N 1
ATOM 735 C CA . ARG A 1 98 ? 0.967 32.219 9.836 1 94.19 98 ARG A CA 1
ATOM 736 C C . ARG A 1 98 ? -0.5 32.25 9.422 1 94.19 98 ARG A C 1
ATOM 738 O O . ARG A 1 98 ? -1.2 33.219 9.68 1 94.19 98 ARG A O 1
ATOM 745 N N . CYS A 1 99 ? -1.019 31.25 8.812 1 95.5 99 CYS A N 1
ATOM 746 C CA . CYS A 1 99 ? -2.363 31.328 8.258 1 95.5 99 CYS A CA 1
ATOM 747 C C . CYS A 1 99 ? -3.266 30.25 8.836 1 95.5 99 CYS A C 1
ATOM 749 O O . CYS A 1 99 ? -4.469 30.234 8.562 1 95.5 99 CYS A O 1
ATOM 751 N N . GLY A 1 100 ? -2.744 29.266 9.484 1 93.12 100 GLY A N 1
ATOM 752 C CA . GLY A 1 100 ? -3.539 28.25 10.156 1 93.12 100 GLY A CA 1
ATOM 753 C C . GLY A 1 100 ? -3.896 27.078 9.25 1 93.12 100 GLY A C 1
ATOM 754 O O . GLY A 1 100 ? -4.469 26.094 9.711 1 93.12 100 GLY A O 1
ATOM 755 N N . ARG A 1 101 ? -3.52 27.172 8.047 1 93.44 101 ARG A N 1
ATOM 756 C CA . ARG A 1 101 ? -3.848 26.094 7.133 1 93.44 101 ARG A CA 1
ATOM 757 C C . ARG A 1 101 ? -3.057 24.828 7.473 1 93.44 101 ARG A C 1
ATOM 759 O O . ARG A 1 101 ? -1.883 24.906 7.84 1 93.44 101 ARG A O 1
ATOM 766 N N . THR A 1 102 ? -3.783 23.781 7.363 1 95.12 102 THR A N 1
ATOM 767 C CA . THR A 1 102 ? -3.121 22.5 7.605 1 95.12 102 THR A CA 1
ATOM 768 C C . THR A 1 102 ? -2.283 22.078 6.398 1 95.12 102 THR A C 1
ATOM 770 O O . THR A 1 102 ? -2.676 22.328 5.254 1 95.12 102 THR A O 1
ATOM 773 N N . PHE A 1 103 ? -1.096 21.484 6.59 1 95.12 103 PHE A N 1
ATOM 774 C CA . PHE A 1 103 ? -0.225 21.031 5.512 1 95.12 103 PHE A CA 1
ATOM 775 C C . PHE A 1 103 ? 0.602 19.828 5.961 1 95.12 103 PHE A C 1
ATOM 777 O O . PHE A 1 103 ? 0.626 19.5 7.145 1 95.12 103 PHE A O 1
ATOM 784 N N . VAL A 1 104 ? 1.185 19.156 4.996 1 96.69 104 VAL A N 1
ATOM 785 C CA . VAL A 1 104 ? 2.094 18.047 5.27 1 96.69 104 VAL A CA 1
ATOM 786 C C . VAL A 1 104 ? 3.537 18.5 5.059 1 96.69 104 VAL A C 1
ATOM 788 O O . VAL A 1 104 ? 3.883 19.016 3.99 1 96.69 104 VAL A O 1
ATOM 791 N N . ASP A 1 105 ? 4.328 18.359 6.105 1 94.94 105 ASP A N 1
ATOM 792 C CA . ASP A 1 105 ? 5.75 18.672 6 1 94.94 105 ASP A CA 1
ATOM 793 C C . ASP A 1 105 ? 6.504 17.562 5.277 1 94.94 105 ASP A C 1
ATOM 795 O O . ASP A 1 105 ? 6.754 16.5 5.855 1 94.94 105 ASP A O 1
ATOM 799 N N . ARG A 1 106 ? 7.016 17.828 4.027 1 92.88 106 ARG A N 1
ATOM 800 C CA . ARG A 1 106 ? 7.605 16.812 3.152 1 92.88 106 ARG A CA 1
ATOM 801 C C . ARG A 1 106 ? 9.125 16.859 3.221 1 92.88 106 ARG A C 1
ATOM 803 O O . ARG A 1 106 ? 9.805 16.094 2.525 1 92.88 106 ARG A O 1
ATOM 810 N N . THR A 1 107 ? 9.602 17.719 4.102 1 89.38 107 THR A N 1
ATOM 811 C CA . THR A 1 107 ? 11.055 17.859 4.207 1 89.38 107 THR A CA 1
ATOM 812 C C . THR A 1 107 ? 11.633 16.734 5.07 1 89.38 107 THR A C 1
ATOM 814 O O . THR A 1 107 ? 10.906 16.094 5.84 1 89.38 107 THR A O 1
ATOM 817 N N . ASN A 1 108 ? 12.883 16.5 4.895 1 85.19 108 ASN A N 1
ATOM 818 C CA . ASN A 1 108 ? 13.555 15.453 5.652 1 85.19 108 ASN A CA 1
ATOM 819 C C . ASN A 1 108 ? 13.523 15.734 7.152 1 85.19 108 ASN A C 1
ATOM 821 O O . ASN A 1 108 ? 13.195 14.859 7.949 1 85.19 108 ASN A O 1
ATOM 825 N N . ALA A 1 109 ? 13.789 16.906 7.559 1 88.56 109 ALA A N 1
ATOM 826 C CA . ALA A 1 109 ? 13.906 17.25 8.969 1 88.56 109 ALA A CA 1
ATOM 827 C C . ALA A 1 109 ? 12.531 17.375 9.617 1 88.56 109 ALA A C 1
ATOM 829 O O . ALA A 1 109 ? 12.398 17.25 10.836 1 88.56 109 ALA A O 1
ATOM 830 N N . ALA A 1 110 ? 11.531 17.625 8.836 1 93 110 ALA A N 1
ATOM 831 C CA . ALA A 1 110 ? 10.156 17.781 9.297 1 93 110 ALA A CA 1
ATOM 832 C C . ALA A 1 110 ? 10.062 18.859 10.367 1 93 110 ALA A C 1
ATOM 834 O O . ALA A 1 110 ? 9.422 18.672 11.406 1 93 110 ALA A O 1
ATOM 835 N N . THR A 1 111 ? 10.719 20.031 10.148 1 92.81 111 THR A N 1
ATOM 836 C CA . THR A 1 111 ? 10.75 21.078 11.164 1 92.81 111 THR A CA 1
ATOM 837 C C . THR A 1 111 ? 10.047 22.344 10.672 1 92.81 111 THR A C 1
ATOM 839 O O . THR A 1 111 ? 10.016 23.359 11.367 1 92.81 111 THR A O 1
ATOM 842 N N . ARG A 1 112 ? 9.516 22.234 9.484 1 93.62 112 ARG A N 1
ATOM 843 C CA . ARG A 1 112 ? 8.852 23.406 8.945 1 93.62 112 ARG A CA 1
ATOM 844 C C . ARG A 1 112 ? 7.684 23.844 9.828 1 93.62 112 ARG A C 1
ATOM 846 O O . ARG A 1 112 ? 6.957 23 10.352 1 93.62 112 ARG A O 1
ATOM 853 N N . ARG A 1 113 ? 7.512 25.172 9.883 1 94.06 113 ARG A N 1
ATOM 854 C CA . ARG A 1 113 ? 6.406 25.703 10.68 1 94.06 113 ARG A CA 1
ATOM 855 C C . ARG A 1 113 ? 5.391 26.406 9.789 1 94.06 113 ARG A C 1
ATOM 857 O O . ARG A 1 113 ? 4.277 26.703 10.227 1 94.06 113 ARG A O 1
ATOM 864 N N . GLY A 1 114 ? 5.875 26.688 8.531 1 93.62 114 GLY A N 1
ATOM 865 C CA . GLY A 1 114 ? 5.004 27.375 7.586 1 93.62 114 GLY A CA 1
ATOM 866 C C . GLY A 1 114 ? 4.641 26.516 6.383 1 93.62 114 GLY A C 1
ATOM 867 O O . GLY A 1 114 ? 5.422 25.656 5.965 1 93.62 114 GLY A O 1
ATOM 868 N N . CYS A 1 115 ? 3.449 26.75 5.855 1 93.19 115 CYS A N 1
ATOM 869 C CA . CYS A 1 115 ? 3.016 26.078 4.641 1 93.19 115 CYS A CA 1
ATOM 870 C C . CYS A 1 115 ? 3.707 26.656 3.412 1 93.19 115 CYS A C 1
ATOM 872 O O . CYS A 1 115 ? 4.559 27.531 3.535 1 93.19 115 CYS A O 1
ATOM 874 N N . ALA A 1 116 ? 3.348 26.031 2.252 1 88.75 116 ALA A N 1
ATOM 875 C CA . ALA A 1 116 ? 4.035 26.391 1.018 1 88.75 116 ALA A CA 1
ATOM 876 C C . ALA A 1 116 ? 3.848 27.875 0.708 1 88.75 116 ALA A C 1
ATOM 878 O O . ALA A 1 116 ? 4.738 28.516 0.139 1 88.75 116 ALA A O 1
ATOM 879 N N . ASP A 1 117 ? 2.762 28.453 1.077 1 90.12 117 ASP A N 1
ATOM 880 C CA . ASP A 1 117 ? 2.467 29.859 0.814 1 90.12 117 ASP A CA 1
ATOM 881 C C . ASP A 1 117 ? 3.123 30.75 1.856 1 90.12 117 ASP A C 1
ATOM 883 O O . ASP A 1 117 ? 3.166 31.969 1.689 1 90.12 117 ASP A O 1
ATOM 887 N N . HIS A 1 118 ? 3.615 30.219 2.971 1 91.81 118 HIS A N 1
ATOM 888 C CA . HIS A 1 118 ? 4.297 30.953 4.031 1 91.81 118 HIS A CA 1
ATOM 889 C C . HIS A 1 118 ? 5.637 30.312 4.371 1 91.81 118 HIS A C 1
ATOM 891 O O . HIS A 1 118 ? 5.848 29.875 5.5 1 91.81 118 HIS A O 1
ATOM 897 N N . PRO A 1 119 ? 6.5 30.266 3.348 1 82.5 119 PRO A N 1
ATOM 898 C CA . PRO A 1 119 ? 7.793 29.641 3.625 1 82.5 119 PRO A CA 1
ATOM 899 C C . PRO A 1 119 ? 8.633 30.438 4.625 1 82.5 119 PRO A C 1
ATOM 901 O O . PRO A 1 119 ? 8.414 31.625 4.801 1 82.5 119 PRO A O 1
ATOM 904 N N . ALA A 1 120 ? 9.273 29.703 5.617 1 70.38 120 ALA A N 1
ATOM 905 C CA . ALA A 1 120 ? 10.094 30.391 6.609 1 70.38 120 ALA A CA 1
ATOM 906 C C . ALA A 1 120 ? 10.906 31.516 5.965 1 70.38 120 ALA A C 1
ATOM 908 O O . ALA A 1 120 ? 11.398 31.359 4.844 1 70.38 120 ALA A O 1
ATOM 909 N N . ARG A 1 121 ? 10.5 32.594 6.266 1 60.81 121 ARG A N 1
ATOM 910 C CA . ARG A 1 121 ? 11.289 33.75 5.824 1 60.81 121 ARG A CA 1
ATOM 911 C C . ARG A 1 121 ? 12.75 33.594 6.254 1 60.81 121 ARG A C 1
ATOM 913 O O . ARG A 1 121 ? 13.031 33.312 7.418 1 60.81 121 ARG A O 1
ATOM 920 N N . ARG A 1 122 ? 13.461 32.906 5.418 1 55.38 122 ARG A N 1
ATOM 921 C CA . ARG A 1 122 ? 14.883 33.062 5.719 1 55.38 122 ARG A CA 1
ATOM 922 C C . ARG A 1 122 ? 15.195 34.5 6.152 1 55.38 122 ARG A C 1
ATOM 924 O O . ARG A 1 122 ? 14.781 35.438 5.496 1 55.38 122 ARG A O 1
ATOM 931 N N . ARG A 1 123 ? 15.305 34.719 7.453 1 51.44 123 ARG A N 1
ATOM 932 C CA . ARG A 1 123 ? 15.883 36 7.816 1 51.44 123 ARG A CA 1
ATOM 933 C C . ARG A 1 123 ? 17.094 36.312 6.945 1 51.44 123 ARG A C 1
ATOM 935 O O . ARG A 1 123 ? 18.047 35.531 6.879 1 51.44 123 ARG A O 1
ATOM 942 N N . PHE A 1 124 ? 16.875 36.875 5.891 1 50.44 124 PHE A N 1
ATOM 943 C CA . PHE A 1 124 ? 18.047 37.406 5.191 1 50.44 124 PHE A CA 1
ATOM 944 C C . PHE A 1 124 ? 18.984 38.094 6.16 1 50.44 124 PHE A C 1
ATOM 946 O O . PHE A 1 124 ? 18.578 39 6.91 1 50.44 124 PHE A O 1
ATOM 953 N N . ALA A 1 125 ? 20.109 37.438 6.656 1 52.34 125 ALA A N 1
ATOM 954 C CA . ALA A 1 125 ? 21.203 38.094 7.348 1 52.34 125 ALA A CA 1
ATOM 955 C C . ALA A 1 125 ? 21.516 39.469 6.727 1 52.34 125 ALA A C 1
ATOM 957 O O . ALA A 1 125 ? 21.719 39.562 5.516 1 52.34 125 ALA A O 1
ATOM 958 N N . SER A 1 126 ? 21.031 40.469 7.301 1 48.34 126 SER A N 1
ATOM 959 C CA . SER A 1 126 ? 21.453 41.781 6.895 1 48.34 126 SER A CA 1
ATOM 960 C C . SER A 1 126 ? 22.969 41.844 6.688 1 48.34 126 SER A C 1
ATOM 962 O O . SER A 1 126 ? 23.734 41.406 7.551 1 48.34 126 SER A O 1
ATOM 964 N N . SER A 1 127 ? 23.469 41.75 5.508 1 49.5 127 SER A N 1
ATOM 965 C CA . SER A 1 127 ? 24.859 42.062 5.18 1 49.5 127 SER A CA 1
ATOM 966 C C . SER A 1 127 ? 25.391 43.219 6.039 1 49.5 127 SER A C 1
ATOM 968 O O . SER A 1 127 ? 24.844 44.312 6.012 1 49.5 127 SER A O 1
ATOM 970 N N . GLY A 1 128 ? 25.969 43 7.234 1 42.06 128 GLY A N 1
ATOM 971 C CA . GLY A 1 128 ? 26.703 44 7.996 1 42.06 128 GLY A CA 1
ATOM 972 C C . GLY A 1 128 ? 27.562 44.875 7.129 1 42.06 128 GLY A C 1
ATOM 973 O O . GLY A 1 128 ? 28.203 44.406 6.184 1 42.06 128 GLY A O 1
ATOM 974 N N . ASP A 1 129 ? 27.312 46.188 7.02 1 42.03 129 ASP A N 1
ATOM 975 C CA . ASP A 1 129 ? 28.062 47.281 6.414 1 42.03 129 ASP A CA 1
ATOM 976 C C . ASP A 1 129 ? 29.516 47.25 6.848 1 42.03 129 ASP A C 1
ATOM 978 O O . ASP A 1 129 ? 29.812 47.219 8.039 1 42.03 129 ASP A O 1
ATOM 982 N N . LEU A 1 130 ? 30.453 46.562 6.188 1 43.44 130 LEU A N 1
ATOM 983 C CA . LEU A 1 130 ? 31.906 46.75 6.344 1 43.44 130 LEU A CA 1
ATOM 984 C C . LEU A 1 130 ? 32.25 48.219 6.488 1 43.44 130 LEU A C 1
ATOM 986 O O . LEU A 1 130 ? 32.062 49 5.547 1 43.44 130 LEU A O 1
ATOM 990 N N . ARG A 1 131 ? 32.094 48.875 7.73 1 31.31 131 ARG A N 1
ATOM 991 C CA . ARG A 1 131 ? 32.906 50.062 8.023 1 31.31 131 ARG A CA 1
ATOM 992 C C . ARG A 1 131 ? 34.375 49.656 8.172 1 31.31 131 ARG A C 1
ATOM 994 O O . ARG A 1 131 ? 34.688 48.594 8.703 1 31.31 131 ARG A O 1
ATOM 1001 N N . MET B 1 1 ? 5.641 11.406 -12.336 1 24.23 1 MET B N 1
ATOM 1002 C CA . MET B 1 1 ? 6.355 10.195 -12.719 1 24.23 1 MET B CA 1
ATOM 1003 C C . MET B 1 1 ? 6.805 9.406 -11.492 1 24.23 1 MET B C 1
ATOM 1005 O O . MET B 1 1 ? 7.719 8.586 -11.578 1 24.23 1 MET B O 1
ATOM 1009 N N . THR B 1 2 ? 6.41 9.984 -10.359 1 29.56 2 THR B N 1
ATOM 1010 C CA . THR B 1 2 ? 6.871 9.531 -9.055 1 29.56 2 THR B CA 1
ATOM 1011 C C . THR B 1 2 ? 6.23 8.195 -8.695 1 29.56 2 THR B C 1
ATOM 1013 O O . THR B 1 2 ? 5.707 8.023 -7.586 1 29.56 2 THR B O 1
ATOM 1016 N N . ASP B 1 3 ? 5.781 7.402 -9.688 1 34.66 3 ASP B N 1
ATOM 1017 C CA . ASP B 1 3 ? 5.098 6.145 -9.969 1 34.66 3 ASP B CA 1
ATOM 1018 C C . ASP B 1 3 ? 5.785 4.973 -9.281 1 34.66 3 ASP B C 1
ATOM 1020 O O . ASP B 1 3 ? 5.148 3.965 -8.969 1 34.66 3 ASP B O 1
ATOM 1024 N N . GLY B 1 4 ? 7.199 4.949 -9.32 1 35.56 4 GLY B N 1
ATOM 1025 C CA . GLY B 1 4 ? 8.094 3.803 -9.312 1 35.56 4 GLY B CA 1
ATOM 1026 C C . GLY B 1 4 ? 8.438 3.322 -7.914 1 35.56 4 GLY B C 1
ATOM 1027 O O . GLY B 1 4 ? 9.539 2.816 -7.68 1 35.56 4 GLY B O 1
ATOM 1028 N N . LEU B 1 5 ? 7.75 3.729 -7.043 1 37.94 5 LEU B N 1
ATOM 1029 C CA . LEU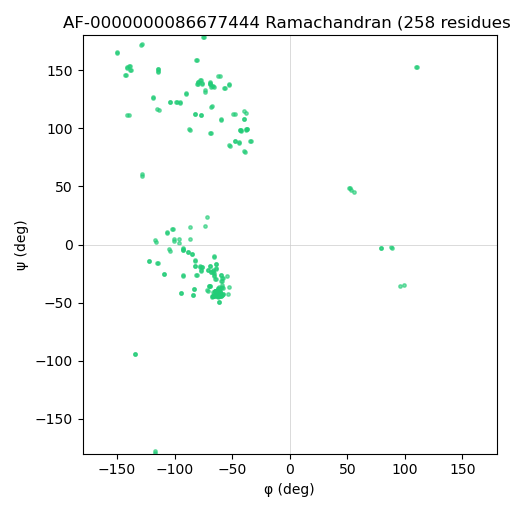 B 1 5 ? 8.383 3.455 -5.758 1 37.94 5 LEU B CA 1
ATOM 1030 C C . LEU B 1 5 ? 8.742 1.978 -5.633 1 37.94 5 LEU B C 1
ATOM 1032 O O . LEU B 1 5 ? 9.672 1.62 -4.91 1 37.94 5 LEU B O 1
ATOM 1036 N N . TRP B 1 6 ? 7.816 1.259 -6.195 1 40.25 6 TRP B N 1
ATOM 1037 C CA . TRP B 1 6 ? 8.125 -0.156 -6.012 1 40.25 6 TRP B CA 1
ATOM 1038 C C . TRP B 1 6 ? 8.852 -0.718 -7.227 1 40.25 6 TRP B C 1
ATOM 1040 O O . TRP B 1 6 ? 8.891 -1.935 -7.426 1 40.25 6 TRP B O 1
ATOM 1050 N N . ARG B 1 7 ? 9.18 0.174 -8.211 1 41.66 7 ARG B N 1
ATOM 1051 C CA . ARG B 1 7 ? 9.875 -0.343 -9.383 1 41.66 7 ARG B CA 1
ATOM 1052 C C . ARG B 1 7 ? 11.281 -0.812 -9.031 1 41.66 7 ARG B C 1
ATOM 1054 O O . ARG B 1 7 ? 12.047 -0.077 -8.398 1 41.66 7 ARG B O 1
ATOM 1061 N N . GLY B 1 8 ? 11.469 -1.939 -9.242 1 46.06 8 GLY B N 1
ATOM 1062 C CA . GLY B 1 8 ? 12.781 -2.549 -9.32 1 46.06 8 GLY B CA 1
ATOM 1063 C C . GLY B 1 8 ? 13.219 -3.18 -8.008 1 46.06 8 GLY B C 1
ATOM 1064 O O . GLY B 1 8 ? 14.086 -4.062 -7.996 1 46.06 8 GLY B O 1
ATOM 1065 N N . VAL B 1 9 ? 12.828 -2.531 -6.941 1 48.06 9 VAL B N 1
ATOM 1066 C CA . VAL B 1 9 ? 13.266 -3.24 -5.742 1 48.06 9 VAL B CA 1
ATOM 1067 C C . VAL B 1 9 ? 12.234 -4.301 -5.367 1 48.06 9 VAL B C 1
ATOM 1069 O O . VAL B 1 9 ? 11.055 -3.992 -5.176 1 48.06 9 VAL B O 1
ATOM 1072 N N . VAL B 1 10 ? 12.562 -5.473 -5.766 1 58.44 10 VAL B N 1
ATOM 1073 C CA . VAL B 1 10 ? 11.711 -6.535 -5.25 1 58.44 10 VAL B CA 1
ATOM 1074 C C . VAL B 1 10 ? 11.758 -6.543 -3.725 1 58.44 10 VAL B C 1
ATOM 1076 O O . VAL B 1 10 ? 12.82 -6.742 -3.133 1 58.44 10 VAL B O 1
ATOM 1079 N N . PRO B 1 11 ? 10.703 -6.109 -3.119 1 66.12 11 PRO B N 1
ATOM 1080 C CA . PRO B 1 11 ? 10.719 -6.191 -1.656 1 66.12 11 PRO B CA 1
ATOM 1081 C C . PRO B 1 11 ? 11.055 -7.59 -1.145 1 66.12 11 PRO B C 1
ATOM 1083 O O . PRO B 1 11 ? 10.797 -8.578 -1.832 1 66.12 11 PRO B O 1
ATOM 1086 N N . PRO B 1 12 ? 11.875 -7.562 -0.121 1 79.31 12 PRO B N 1
ATOM 1087 C CA . PRO B 1 12 ? 11.977 -8.883 0.515 1 79.31 12 PRO B CA 1
ATOM 1088 C C . PRO B 1 12 ? 10.609 -9.5 0.789 1 79.31 12 PRO B C 1
ATOM 1090 O O . PRO B 1 12 ? 9.828 -8.969 1.579 1 79.31 12 PRO B O 1
ATOM 1093 N N . TYR B 1 13 ? 10.266 -10.562 0.112 1 89.25 13 TYR B N 1
ATOM 1094 C CA . TYR B 1 13 ? 8.922 -11.133 0.103 1 89.25 13 TYR B CA 1
ATOM 1095 C C . TYR B 1 13 ? 8.531 -11.633 1.489 1 89.25 13 TYR B C 1
ATOM 1097 O O . TYR B 1 13 ? 7.344 -11.781 1.791 1 89.25 13 TYR B O 1
ATOM 1105 N N . ARG B 1 14 ? 9.555 -11.789 2.318 1 87.94 14 ARG B N 1
ATOM 1106 C CA . ARG B 1 14 ? 9.273 -12.258 3.67 1 87.94 14 ARG B CA 1
ATOM 1107 C C . ARG B 1 14 ? 8.469 -11.227 4.453 1 87.94 14 ARG B C 1
ATOM 1109 O O . ARG B 1 14 ? 7.762 -11.578 5.406 1 87.94 14 ARG B O 1
ATOM 1116 N N . ILE B 1 15 ? 8.539 -9.984 4.098 1 85.25 15 ILE B N 1
ATOM 1117 C CA . ILE B 1 15 ? 7.812 -8.922 4.785 1 85.25 15 ILE B CA 1
ATOM 1118 C C . ILE B 1 15 ? 6.316 -9.062 4.527 1 85.25 15 ILE B C 1
ATOM 1120 O O . ILE B 1 15 ? 5.496 -8.539 5.285 1 85.25 15 ILE B O 1
ATOM 1124 N N . LEU B 1 16 ? 5.934 -9.781 3.529 1 91.62 16 LEU B N 1
ATOM 1125 C CA . LEU B 1 16 ? 4.539 -9.961 3.152 1 91.62 16 LEU B CA 1
ATOM 1126 C C . LEU B 1 16 ? 3.922 -11.141 3.893 1 91.62 16 LEU B C 1
ATOM 1128 O O . LEU B 1 16 ? 2.719 -11.391 3.781 1 91.62 16 LEU B O 1
ATOM 1132 N N . ASP B 1 17 ? 4.824 -11.828 4.613 1 93.06 17 ASP B N 1
ATOM 1133 C CA . ASP B 1 17 ? 4.289 -12.93 5.402 1 93.06 17 ASP B CA 1
ATOM 1134 C C . ASP B 1 17 ? 3.645 -12.43 6.691 1 93.06 17 ASP B C 1
ATOM 1136 O O . ASP B 1 17 ? 4.113 -11.453 7.285 1 93.06 17 ASP B O 1
ATOM 1140 N N . PRO B 1 18 ? 2.402 -13.078 7.102 1 93.94 18 PRO B N 1
ATOM 1141 C CA . PRO B 1 18 ? 1.894 -14.375 6.633 1 93.94 18 PRO B CA 1
ATOM 1142 C C . PRO B 1 18 ? 0.95 -14.242 5.441 1 93.94 18 PRO B C 1
ATOM 1144 O O . PRO B 1 18 ? 0.512 -15.25 4.879 1 93.94 18 PRO B O 1
ATOM 1147 N N . ALA B 1 19 ? 0.617 -13.055 5.012 1 95.44 19 ALA B N 1
ATOM 1148 C CA . ALA B 1 19 ? -0.388 -12.852 3.971 1 95.44 19 ALA B CA 1
ATOM 1149 C C . ALA B 1 19 ? 0.022 -13.547 2.672 1 95.44 19 ALA B C 1
ATOM 1151 O O . ALA B 1 19 ? -0.819 -14.109 1.969 1 95.44 19 ALA B O 1
ATOM 1152 N N . LEU B 1 20 ? 1.318 -13.516 2.363 1 95.69 20 LEU B N 1
ATOM 1153 C CA . LEU B 1 20 ? 1.764 -14.148 1.124 1 95.69 20 LEU B CA 1
ATOM 1154 C C . LEU B 1 20 ? 1.669 -15.664 1.221 1 95.69 20 LEU B C 1
ATOM 1156 O O . LEU B 1 20 ? 1.328 -16.328 0.242 1 95.69 20 LEU B O 1
ATOM 1160 N N . ARG B 1 21 ? 2.014 -16.188 2.359 1 94.56 21 ARG B N 1
ATOM 1161 C CA . ARG B 1 21 ? 1.81 -17.625 2.557 1 94.56 21 ARG B CA 1
ATOM 1162 C C . ARG B 1 21 ? 0.341 -18 2.381 1 94.56 21 ARG B C 1
ATOM 1164 O O . ARG B 1 21 ? 0.023 -19 1.748 1 94.56 21 ARG B O 1
ATOM 1171 N N . ASP B 1 22 ? -0.489 -17.188 2.953 1 96.5 22 ASP B N 1
ATOM 1172 C CA . ASP B 1 22 ? -1.921 -17.422 2.783 1 96.5 22 ASP B CA 1
ATOM 1173 C C . ASP B 1 22 ? -2.316 -17.344 1.311 1 96.5 22 ASP B C 1
ATOM 1175 O O . ASP B 1 22 ? -3.127 -18.156 0.841 1 96.5 22 ASP B O 1
ATOM 1179 N N . ALA B 1 23 ? -1.739 -16.406 0.631 1 97.12 23 ALA B N 1
ATOM 1180 C CA . ALA B 1 23 ? -2.008 -16.281 -0.799 1 97.12 23 ALA B CA 1
ATOM 1181 C C . ALA B 1 23 ? -1.61 -17.547 -1.546 1 97.12 23 ALA B C 1
ATOM 1183 O O . ALA B 1 23 ? -2.354 -18.031 -2.402 1 97.12 23 ALA B O 1
ATOM 1184 N N . GLU B 1 24 ? -0.492 -18.078 -1.25 1 95.19 24 GLU B N 1
ATOM 1185 C CA . GLU B 1 24 ? -0.023 -19.312 -1.882 1 95.19 24 GLU B CA 1
ATOM 1186 C C . GLU B 1 24 ? -1.009 -20.453 -1.664 1 95.19 24 GLU B C 1
ATOM 1188 O O . GLU B 1 24 ? -1.279 -21.234 -2.582 1 95.19 24 GLU B O 1
ATOM 1193 N N . THR B 1 25 ? -1.493 -20.531 -0.489 1 94.69 25 THR B N 1
ATOM 1194 C CA . THR B 1 25 ? -2.5 -21.547 -0.186 1 94.69 25 THR B CA 1
ATOM 1195 C C . THR B 1 25 ? -3.779 -21.297 -0.979 1 94.69 25 THR B C 1
ATOM 1197 O O . THR B 1 25 ? -4.352 -22.219 -1.556 1 94.69 25 THR B O 1
ATOM 1200 N N . LEU B 1 26 ? -4.125 -20.094 -1.092 1 96.69 26 LEU B N 1
ATOM 1201 C CA . LEU B 1 26 ? -5.391 -19.734 -1.721 1 96.69 26 LEU B CA 1
ATOM 1202 C C . LEU B 1 26 ? -5.289 -19.828 -3.24 1 96.69 26 LEU B C 1
ATOM 1204 O O . LEU B 1 26 ? -6.309 -19.875 -3.932 1 96.69 26 LEU B O 1
ATOM 1208 N N . LEU B 1 27 ? -4.078 -19.812 -3.73 1 95.06 27 LEU B N 1
ATOM 1209 C CA . LEU B 1 27 ? -3.893 -19.984 -5.168 1 95.06 27 LEU B CA 1
ATOM 1210 C C . LEU B 1 27 ? -4.484 -21.297 -5.641 1 95.06 27 LEU B C 1
ATOM 1212 O O . LEU B 1 27 ? -4.918 -21.422 -6.789 1 95.06 27 LEU B O 1
ATOM 1216 N N . ALA B 1 28 ? -4.523 -22.266 -4.789 1 92.56 28 ALA B N 1
ATOM 1217 C CA . ALA B 1 28 ? -5.051 -23.578 -5.141 1 92.56 28 ALA B CA 1
ATOM 1218 C C . ALA B 1 28 ? -6.57 -23.625 -4.988 1 92.56 28 ALA B C 1
ATOM 1220 O O . ALA B 1 28 ? -7.215 -24.594 -5.398 1 92.56 28 ALA B O 1
ATOM 1221 N N . THR B 1 29 ? -7.184 -22.594 -4.426 1 94.5 29 THR B N 1
ATOM 1222 C CA . THR B 1 29 ? -8.609 -22.578 -4.121 1 94.5 29 THR B CA 1
ATOM 1223 C C . THR B 1 29 ? -9.258 -21.266 -4.551 1 94.5 29 THR B C 1
ATOM 1225 O O . THR B 1 29 ? -9.547 -21.078 -5.73 1 94.5 29 THR B O 1
ATOM 1228 N N . ALA B 1 30 ? -9.367 -20.312 -3.629 1 92.94 30 ALA B N 1
ATOM 1229 C CA . ALA B 1 30 ? -10.133 -19.094 -3.836 1 92.94 30 ALA B CA 1
ATOM 1230 C C . ALA B 1 30 ? -9.484 -18.219 -4.914 1 92.94 30 ALA B C 1
ATOM 1232 O O . ALA B 1 30 ? -10.156 -17.391 -5.531 1 92.94 30 ALA B O 1
ATOM 1233 N N . PHE B 1 31 ? -8.133 -18.469 -5.137 1 97.12 31 PHE B N 1
ATOM 1234 C CA . PHE B 1 31 ? -7.418 -17.641 -6.102 1 97.12 31 PHE B CA 1
ATOM 1235 C C . PHE B 1 31 ? -7.137 -18.422 -7.379 1 97.12 31 PHE B C 1
ATOM 1237 O O . PHE B 1 31 ? -6.426 -17.938 -8.266 1 97.12 31 PHE B O 1
ATOM 1244 N N . ALA B 1 32 ? -7.699 -19.562 -7.523 1 95.5 32 ALA B N 1
ATOM 1245 C CA . ALA B 1 32 ? -7.395 -20.469 -8.633 1 95.5 32 ALA B CA 1
ATOM 1246 C C . ALA B 1 32 ? -7.66 -19.797 -9.977 1 95.5 32 ALA B C 1
ATOM 1248 O O . ALA B 1 32 ? -6.922 -20 -10.938 1 95.5 32 ALA B O 1
ATOM 1249 N N . ASP B 1 33 ? -8.664 -19.031 -10.039 1 95.62 33 ASP B N 1
ATOM 1250 C CA . ASP B 1 33 ? -9.039 -18.375 -11.289 1 95.62 33 ASP B CA 1
ATOM 1251 C C . ASP B 1 33 ? -7.977 -17.375 -11.727 1 95.62 33 ASP B C 1
ATOM 1253 O O . ASP B 1 33 ? -7.852 -17.078 -12.914 1 95.62 33 ASP B O 1
ATOM 1257 N N . VAL B 1 34 ? -7.188 -16.797 -10.805 1 96.88 34 VAL B N 1
ATOM 1258 C CA . VAL B 1 34 ? -6.133 -15.844 -11.133 1 96.88 34 VAL B CA 1
ATOM 1259 C C . VAL B 1 34 ? -5.023 -16.547 -11.914 1 96.88 34 VAL B C 1
ATOM 1261 O O . VAL B 1 34 ? -4.59 -16.062 -12.961 1 96.88 34 VAL B O 1
ATOM 1264 N N . VAL B 1 35 ? -4.648 -17.719 -11.445 1 94.19 35 VAL B N 1
ATOM 1265 C CA . VAL B 1 35 ? -3.512 -18.406 -12.039 1 94.19 35 VAL B CA 1
ATOM 1266 C C . VAL B 1 35 ? -3.955 -19.125 -13.312 1 94.19 35 VAL B C 1
ATOM 1268 O O . VAL B 1 35 ? -3.16 -19.312 -14.242 1 94.19 35 VAL B O 1
ATOM 1271 N N . ALA B 1 36 ? -5.188 -19.469 -13.383 1 95.19 36 ALA B N 1
ATOM 1272 C CA . ALA B 1 36 ? -5.711 -20.25 -14.508 1 95.19 36 ALA B CA 1
ATOM 1273 C C . ALA B 1 36 ? -5.605 -19.453 -15.812 1 95.19 36 ALA B C 1
ATOM 1275 O O . ALA B 1 36 ? -5.555 -20.047 -16.891 1 95.19 36 ALA B O 1
ATOM 1276 N N . VAL B 1 37 ? -5.492 -18.25 -15.742 1 96.94 37 VAL B N 1
ATOM 1277 C CA . VAL B 1 37 ? -5.555 -17.453 -16.969 1 96.94 37 VAL B CA 1
ATOM 1278 C C . VAL B 1 37 ? -4.156 -16.984 -17.344 1 96.94 37 VAL B C 1
ATOM 1280 O O . VAL B 1 37 ? -3.965 -16.375 -18.406 1 96.94 37 VAL B O 1
ATOM 1283 N N . LEU B 1 38 ? -3.223 -17.281 -16.516 1 94.5 38 LEU B N 1
ATOM 1284 C CA . LEU B 1 38 ? -1.858 -16.922 -16.891 1 94.5 38 LEU B CA 1
ATOM 1285 C C . LEU B 1 38 ? -1.376 -17.766 -18.062 1 94.5 38 LEU B C 1
ATOM 1287 O O . LEU B 1 38 ? -1.806 -18.906 -18.234 1 94.5 38 LEU B O 1
ATOM 1291 N N . PRO B 1 39 ? -0.691 -17.078 -19.094 1 94.06 39 PRO B N 1
ATOM 1292 C CA . PRO B 1 39 ? 0.127 -15.867 -18.953 1 94.06 39 PRO B CA 1
ATOM 1293 C C . PRO B 1 39 ? -0.602 -14.609 -19.406 1 94.06 39 PRO B C 1
ATOM 1295 O O . PRO B 1 39 ? 0.028 -13.57 -19.609 1 94.06 39 PRO B O 1
ATOM 1298 N N . ASP B 1 40 ? -1.91 -14.602 -19.625 1 97 40 ASP B N 1
ATOM 1299 C CA . ASP B 1 40 ? -2.658 -13.375 -19.875 1 97 40 ASP B CA 1
ATOM 1300 C C . ASP B 1 40 ? -2.73 -12.508 -18.625 1 97 40 ASP B C 1
ATOM 1302 O O . ASP B 1 40 ? -3.658 -12.641 -17.828 1 97 40 ASP B O 1
ATOM 1306 N N . GLU B 1 41 ? -1.86 -11.562 -18.5 1 96.75 41 GLU B N 1
ATOM 1307 C CA . GLU B 1 41 ? -1.716 -10.773 -17.281 1 96.75 41 GLU B CA 1
ATOM 1308 C C . GLU B 1 41 ? -2.926 -9.867 -17.078 1 96.75 41 GLU B C 1
ATOM 1310 O O . GLU B 1 41 ? -3.328 -9.617 -15.93 1 96.75 41 GLU B O 1
ATOM 1315 N N . ARG B 1 42 ? -3.473 -9.359 -18.172 1 96.94 42 ARG B N 1
ATOM 1316 C CA . ARG B 1 42 ? -4.645 -8.5 -18.047 1 96.94 42 ARG B CA 1
ATOM 1317 C C . ARG B 1 42 ? -5.828 -9.266 -17.469 1 96.94 42 ARG B C 1
ATOM 1319 O O . ARG B 1 42 ? -6.543 -8.758 -16.609 1 96.94 42 ARG B O 1
ATOM 1326 N N . ALA B 1 43 ? -5.988 -10.43 -17.906 1 97.94 43 ALA B N 1
ATOM 1327 C CA . ALA B 1 43 ? -7.051 -11.273 -17.375 1 97.94 43 ALA B CA 1
ATOM 1328 C C . ALA B 1 43 ? -6.793 -11.625 -15.914 1 97.94 43 ALA B C 1
ATOM 1330 O O . ALA B 1 43 ? -7.715 -11.625 -15.094 1 97.94 43 ALA B O 1
ATOM 1331 N N . ALA B 1 44 ? -5.543 -11.93 -15.547 1 97.88 44 ALA B N 1
ATOM 1332 C CA . ALA B 1 44 ? -5.18 -12.234 -14.164 1 97.88 44 ALA B CA 1
ATOM 1333 C C . ALA B 1 44 ? -5.449 -11.047 -13.25 1 97.88 44 ALA B C 1
ATOM 1335 O O . ALA B 1 44 ? -6.004 -11.203 -12.164 1 97.88 44 ALA B O 1
ATOM 1336 N N . ALA B 1 45 ? -5.137 -9.875 -13.758 1 97.62 45 ALA B N 1
ATOM 1337 C CA .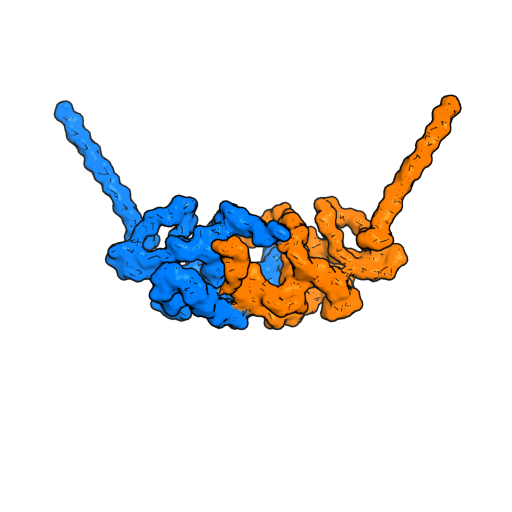 ALA B 1 45 ? -5.355 -8.656 -12.977 1 97.62 45 ALA B CA 1
ATOM 1338 C C . ALA B 1 45 ? -6.844 -8.438 -12.719 1 97.62 45 ALA B C 1
ATOM 1340 O O . ALA B 1 45 ? -7.234 -8.039 -11.617 1 97.62 45 ALA B O 1
ATOM 1341 N N . ARG B 1 46 ? -7.648 -8.711 -13.727 1 97.81 46 ARG B N 1
ATOM 1342 C CA . ARG B 1 46 ? -9.094 -8.562 -13.555 1 97.81 46 ARG B CA 1
ATOM 1343 C C . ARG B 1 46 ? -9.609 -9.484 -12.453 1 97.81 46 ARG B C 1
ATOM 1345 O O . ARG B 1 46 ? -10.414 -9.07 -11.617 1 97.81 46 ARG B O 1
ATOM 1352 N N . ARG B 1 47 ? -9.156 -10.68 -12.477 1 97.94 47 ARG B N 1
ATOM 1353 C CA . ARG B 1 47 ? -9.578 -11.641 -11.461 1 97.94 47 ARG B CA 1
ATOM 1354 C C . ARG B 1 47 ? -9.062 -11.242 -10.086 1 97.94 47 ARG B C 1
ATOM 1356 O O . ARG B 1 47 ? -9.789 -11.328 -9.094 1 97.94 47 ARG B O 1
ATOM 1363 N N . LEU B 1 48 ? -7.793 -10.836 -10 1 98 48 LEU B N 1
ATOM 1364 C CA . LEU B 1 48 ? -7.211 -10.398 -8.734 1 98 48 LEU B CA 1
ATOM 1365 C C . LEU B 1 48 ? -7.945 -9.18 -8.188 1 98 48 LEU B C 1
ATOM 1367 O O . LEU B 1 48 ? -8.164 -9.07 -6.977 1 98 48 LEU B O 1
ATOM 1371 N N . ASN B 1 49 ? -8.344 -8.273 -9.078 1 97.44 49 ASN B N 1
ATOM 1372 C CA . ASN B 1 49 ? -9.039 -7.062 -8.672 1 97.44 49 ASN B CA 1
ATOM 1373 C C . ASN B 1 49 ? -10.398 -7.375 -8.039 1 97.44 49 ASN B C 1
ATOM 1375 O O . ASN B 1 49 ? -10.852 -6.668 -7.145 1 97.44 49 ASN B O 1
ATOM 1379 N N . ARG B 1 50 ? -11.023 -8.414 -8.414 1 96.19 50 ARG B N 1
ATOM 1380 C CA . ARG B 1 50 ? -12.258 -8.836 -7.762 1 96.19 50 ARG B CA 1
ATOM 1381 C C . ARG B 1 50 ? -12 -9.227 -6.312 1 96.19 50 ARG B C 1
ATOM 1383 O O . ARG B 1 50 ? -12.812 -8.938 -5.434 1 96.19 50 ARG B O 1
ATOM 1390 N N . LEU B 1 51 ? -10.922 -9.883 -6.086 1 95.81 51 LEU B N 1
ATOM 1391 C CA . LEU B 1 51 ? -10.547 -10.281 -4.734 1 95.81 51 LEU B CA 1
ATOM 1392 C C . LEU B 1 51 ? -10.148 -9.062 -3.9 1 95.81 51 LEU B C 1
ATOM 1394 O O . LEU B 1 51 ? -10.492 -8.984 -2.717 1 95.81 51 LEU B O 1
ATOM 1398 N N . LEU B 1 52 ? -9.5 -8.102 -4.551 1 95.69 52 LEU B N 1
ATOM 1399 C CA . LEU B 1 52 ? -9.023 -6.895 -3.885 1 95.69 52 LEU B CA 1
ATOM 1400 C C . LEU B 1 52 ? -10.195 -5.988 -3.512 1 95.69 52 LEU B C 1
ATOM 1402 O O . LEU B 1 52 ? -10.062 -5.133 -2.633 1 95.69 52 LEU B O 1
ATOM 1406 N N . ALA B 1 53 ? -11.312 -6.168 -4.199 1 91.56 53 ALA B N 1
ATOM 1407 C CA . ALA B 1 53 ? -12.477 -5.305 -3.986 1 91.56 53 ALA B CA 1
ATOM 1408 C C . ALA B 1 53 ? -12.961 -5.391 -2.543 1 91.56 53 ALA B C 1
ATOM 1410 O O . ALA B 1 53 ? -13.523 -4.43 -2.016 1 91.56 53 ALA B O 1
ATOM 1411 N N . GLY B 1 54 ? -12.695 -6.492 -1.925 1 88.31 54 GLY B N 1
ATOM 1412 C CA . GLY B 1 54 ? -13.117 -6.684 -0.548 1 88.31 54 GLY B CA 1
ATOM 1413 C C . GLY B 1 54 ? -12.062 -6.277 0.464 1 88.31 54 GLY B C 1
ATOM 1414 O O . GLY B 1 54 ? -12.32 -6.293 1.671 1 88.31 54 GLY B O 1
ATOM 1415 N N . ALA B 1 55 ? -10.906 -5.906 0.043 1 92.81 55 ALA B N 1
ATOM 1416 C CA . ALA B 1 55 ? -9.812 -5.555 0.944 1 92.81 55 ALA B CA 1
ATOM 1417 C C . ALA B 1 55 ? -10.055 -4.195 1.595 1 92.81 55 ALA B C 1
ATOM 1419 O O . ALA B 1 55 ? -10.43 -3.234 0.919 1 92.81 55 ALA B O 1
ATOM 1420 N N . ARG B 1 56 ? -9.867 -4.113 2.92 1 91.62 56 ARG B N 1
ATOM 1421 C CA . ARG B 1 56 ? -10.023 -2.869 3.666 1 91.62 56 ARG B CA 1
ATOM 1422 C C . ARG B 1 56 ? -8.703 -2.42 4.27 1 91.62 56 ARG B C 1
ATOM 1424 O O . ARG B 1 56 ? -8.133 -3.109 5.121 1 91.62 56 ARG B O 1
ATOM 1431 N N . LEU B 1 57 ? -8.234 -1.261 3.811 1 94.25 57 LEU B N 1
ATOM 1432 C CA . LEU B 1 57 ? -7.004 -0.683 4.332 1 94.25 57 LEU B CA 1
ATOM 1433 C C . LEU B 1 57 ? -7.23 -0.06 5.707 1 94.25 57 LEU B C 1
ATOM 1435 O O . LEU B 1 57 ? -8.258 0.581 5.938 1 94.25 57 LEU B O 1
ATOM 1439 N N . ARG B 1 58 ? -6.293 -0.26 6.57 1 94.69 58 ARG B N 1
ATOM 1440 C CA . ARG B 1 58 ? -6.352 0.326 7.906 1 94.69 58 ARG B CA 1
ATOM 1441 C C . ARG B 1 58 ? -4.965 0.763 8.375 1 94.69 58 ARG B C 1
ATOM 1443 O O . ARG B 1 58 ? -3.959 0.156 7.996 1 94.69 58 ARG B O 1
ATOM 1450 N N . VAL B 1 59 ? -4.98 1.823 9.117 1 95 59 VAL B N 1
ATOM 1451 C CA . VAL B 1 59 ? -3.818 2.193 9.914 1 95 59 VAL B CA 1
ATOM 1452 C C . VAL B 1 59 ? -3.977 1.662 11.336 1 95 59 VAL B C 1
ATOM 1454 O O . VAL B 1 59 ? -4.984 1.928 12 1 95 59 VAL B O 1
ATOM 1457 N N . GLU B 1 60 ? -3.051 0.867 11.789 1 93.81 60 GLU B N 1
ATOM 1458 C CA . GLU B 1 60 ? -3.168 0.259 13.117 1 93.81 60 GLU B CA 1
ATOM 1459 C C . GLU B 1 60 ? -1.828 0.265 13.844 1 93.81 60 GLU B C 1
ATOM 1461 O O . GLU B 1 60 ? -0.77 0.24 13.211 1 93.81 60 GLU B O 1
ATOM 1466 N N . PRO B 1 61 ? -1.939 0.345 15.203 1 91.25 61 PRO B N 1
ATOM 1467 C CA . PRO B 1 61 ? -0.701 0.293 15.984 1 91.25 61 PRO B CA 1
ATOM 1468 C C . PRO B 1 61 ? -0.036 -1.081 15.945 1 91.25 61 PRO B C 1
ATOM 1470 O O . PRO B 1 61 ? -0.726 -2.104 15.93 1 91.25 61 PRO B O 1
ATOM 1473 N N . LEU B 1 62 ? 1.231 -1.13 15.836 1 85.19 62 LEU B N 1
ATOM 1474 C CA . LEU B 1 62 ? 2.041 -2.342 15.914 1 85.19 62 LEU B CA 1
ATOM 1475 C C . LEU B 1 62 ? 3.34 -2.078 16.672 1 85.19 62 LEU B C 1
ATOM 1477 O O . LEU B 1 62 ? 4.234 -1.402 16.156 1 85.19 62 LEU B O 1
ATOM 1481 N N . ASP B 1 63 ? 3.496 -2.639 17.859 1 87.81 63 ASP B N 1
ATOM 1482 C CA . ASP B 1 63 ? 4.707 -2.555 18.672 1 87.81 63 ASP B CA 1
ATOM 1483 C C . ASP B 1 63 ? 5.148 -1.103 18.844 1 87.81 63 ASP B C 1
ATOM 1485 O O . ASP B 1 63 ? 6.312 -0.77 18.625 1 87.81 63 ASP B O 1
ATOM 1489 N N . GLY B 1 64 ? 4.25 -0.182 19.219 1 86.69 64 GLY B N 1
ATOM 1490 C CA . GLY B 1 64 ? 4.57 1.21 19.484 1 86.69 64 GLY B CA 1
ATOM 1491 C C . GLY B 1 64 ? 4.711 2.045 18.234 1 86.69 64 GLY B C 1
ATOM 1492 O O . GLY B 1 64 ? 5.027 3.234 18.297 1 86.69 64 GLY B O 1
ATOM 1493 N N . ARG B 1 65 ? 4.59 1.379 17.109 1 88.56 65 ARG B N 1
ATOM 1494 C CA . ARG B 1 65 ? 4.598 2.055 15.812 1 88.56 65 ARG B CA 1
ATOM 1495 C C . ARG B 1 65 ? 3.268 1.87 15.086 1 88.56 65 ARG B C 1
ATOM 1497 O O . ARG B 1 65 ? 2.273 1.468 15.695 1 88.56 65 ARG B O 1
ATOM 1504 N N . TRP B 1 66 ? 3.213 2.434 13.906 1 92.62 66 TRP B N 1
ATOM 1505 C CA . TRP B 1 66 ? 2.01 2.297 13.094 1 92.62 66 TRP B CA 1
ATOM 1506 C C . TRP B 1 66 ? 2.293 1.489 11.836 1 92.62 66 TRP B C 1
ATOM 1508 O O . TRP B 1 66 ? 3.422 1.478 11.336 1 92.62 66 TRP B O 1
ATOM 1518 N N . ARG B 1 67 ? 1.31 0.806 11.344 1 91.31 67 ARG B N 1
ATOM 1519 C CA . ARG B 1 67 ? 1.416 0.131 10.055 1 91.31 67 ARG B CA 1
ATOM 1520 C C . ARG B 1 67 ? 0.13 0.281 9.242 1 91.31 67 ARG B C 1
ATOM 1522 O O . ARG B 1 67 ? -0.932 0.555 9.805 1 91.31 67 ARG B O 1
ATOM 1529 N N . ILE B 1 68 ? 0.263 0.219 7.957 1 92 68 ILE B N 1
ATOM 1530 C CA . ILE B 1 68 ? -0.888 0.049 7.078 1 92 68 ILE B CA 1
ATOM 1531 C C . ILE B 1 68 ? -1.146 -1.438 6.848 1 92 68 ILE B C 1
ATOM 1533 O O . ILE B 1 68 ? -0.224 -2.193 6.531 1 92 68 ILE B O 1
ATOM 1537 N N . ALA B 1 69 ? -2.412 -1.839 7.039 1 91.69 69 ALA B N 1
ATOM 1538 C CA . ALA B 1 69 ? -2.73 -3.26 6.918 1 91.69 69 ALA B CA 1
ATOM 1539 C C . ALA B 1 69 ? -4.086 -3.461 6.242 1 91.69 69 ALA B C 1
ATOM 1541 O O . ALA B 1 69 ? -4.902 -2.539 6.184 1 91.69 69 ALA B O 1
ATOM 1542 N N . VAL B 1 70 ? -4.164 -4.617 5.602 1 93.5 70 VAL B N 1
ATOM 1543 C CA . VAL B 1 70 ? -5.461 -5.18 5.246 1 93.5 70 VAL B CA 1
ATOM 1544 C C . VAL B 1 70 ? -5.859 -6.246 6.266 1 93.5 70 VAL B C 1
ATOM 1546 O O . VAL B 1 70 ? -5.152 -7.242 6.438 1 93.5 70 VAL B O 1
ATOM 1549 N N . THR B 1 71 ? -7.031 -6.055 6.895 1 84.81 71 THR B N 1
ATOM 1550 C CA . THR B 1 71 ? -7.262 -6.82 8.109 1 84.81 71 THR B CA 1
ATOM 1551 C C . THR B 1 71 ? -7.988 -8.125 7.801 1 84.81 71 THR B C 1
ATOM 1553 O O . THR B 1 71 ? -7.871 -9.102 8.547 1 84.81 71 THR B O 1
ATOM 1556 N N . ASP B 1 72 ? -8.75 -8.172 6.754 1 91.38 72 ASP B N 1
ATOM 1557 C CA . ASP B 1 72 ? -9.375 -9.445 6.406 1 91.38 72 ASP B CA 1
ATOM 1558 C C . ASP B 1 72 ? -8.391 -10.367 5.691 1 91.38 72 ASP B C 1
ATOM 1560 O O . ASP B 1 72 ? -7.645 -9.922 4.816 1 91.38 72 ASP B O 1
ATOM 1564 N N . PRO B 1 73 ? -8.367 -11.656 6 1 92.88 73 PRO B N 1
ATOM 1565 C CA . PRO B 1 73 ? -7.324 -12.57 5.535 1 92.88 73 PRO B CA 1
ATOM 1566 C C . PRO B 1 73 ? -7.309 -12.727 4.016 1 92.88 73 PRO B C 1
ATOM 1568 O O . PRO B 1 73 ? -6.234 -12.789 3.408 1 92.88 73 PRO B O 1
ATOM 1571 N N . VAL B 1 74 ? -8.438 -12.82 3.434 1 95.38 74 VAL B N 1
ATOM 1572 C CA . VAL B 1 74 ? -8.508 -13.016 1.989 1 95.38 74 VAL B CA 1
ATOM 1573 C C . VAL B 1 74 ? -7.996 -11.766 1.273 1 95.38 74 VAL B C 1
ATOM 1575 O O . VAL B 1 74 ? -7.199 -11.867 0.336 1 95.38 74 VAL B O 1
ATOM 1578 N N . GLY B 1 75 ? -8.453 -10.648 1.786 1 95.5 75 GLY B N 1
ATOM 1579 C CA . GLY B 1 75 ? -7.965 -9.398 1.233 1 95.5 75 GLY B CA 1
ATOM 1580 C C . GLY B 1 75 ? -6.473 -9.195 1.419 1 95.5 75 GLY B C 1
ATOM 1581 O O . GLY B 1 75 ? -5.789 -8.719 0.512 1 95.5 75 GLY B O 1
ATOM 1582 N N . ALA B 1 76 ? -6.039 -9.555 2.57 1 95.88 76 ALA B N 1
ATOM 1583 C CA . ALA B 1 76 ? -4.609 -9.43 2.852 1 95.88 76 ALA B CA 1
ATOM 1584 C C . ALA B 1 76 ? -3.791 -10.32 1.92 1 95.88 76 ALA B C 1
ATOM 1586 O O . ALA B 1 76 ? -2.744 -9.914 1.416 1 95.88 76 ALA B O 1
ATOM 1587 N N . ALA B 1 77 ? -4.281 -11.461 1.7 1 97 77 ALA B N 1
ATOM 1588 C CA . ALA B 1 77 ? -3.615 -12.383 0.783 1 97 77 ALA B CA 1
ATOM 1589 C C . ALA B 1 77 ? -3.623 -11.836 -0.643 1 97 77 ALA B C 1
ATOM 1591 O O . ALA B 1 77 ? -2.609 -11.898 -1.342 1 97 77 ALA B O 1
ATOM 1592 N N . ALA B 1 78 ? -4.766 -11.336 -1.021 1 97.56 78 ALA B N 1
ATOM 1593 C CA . ALA B 1 78 ? -4.883 -10.758 -2.355 1 97.56 78 ALA B CA 1
ATOM 1594 C C . ALA B 1 78 ? -3.926 -9.578 -2.525 1 97.56 78 ALA B C 1
ATOM 1596 O O . ALA B 1 78 ? -3.279 -9.438 -3.568 1 97.56 78 ALA B O 1
ATOM 1597 N N . ALA B 1 79 ? -3.848 -8.773 -1.467 1 95.75 79 ALA B N 1
ATOM 1598 C CA . ALA B 1 79 ? -2.938 -7.629 -1.506 1 95.75 79 ALA B CA 1
ATOM 1599 C C . ALA B 1 79 ? -1.485 -8.086 -1.604 1 95.75 79 ALA B C 1
ATOM 1601 O O . ALA B 1 79 ? -0.692 -7.504 -2.346 1 95.75 79 ALA B O 1
ATOM 1602 N N . ALA B 1 80 ? -1.198 -9.094 -0.895 1 95.44 80 ALA B N 1
ATOM 1603 C CA . ALA B 1 80 ? 0.158 -9.633 -0.953 1 95.44 80 ALA B CA 1
ATOM 1604 C C . ALA B 1 80 ? 0.487 -10.141 -2.354 1 95.44 80 ALA B C 1
ATOM 1606 O O . ALA B 1 80 ? 1.574 -9.883 -2.875 1 95.44 80 ALA B O 1
ATOM 1607 N N . LEU B 1 81 ? -0.416 -10.836 -2.922 1 96.31 81 LEU B N 1
ATOM 1608 C CA . LEU B 1 81 ? -0.224 -11.328 -4.281 1 96.31 81 LEU B CA 1
ATOM 1609 C C . LEU B 1 81 ? -0.074 -10.172 -5.262 1 96.31 81 LEU B C 1
ATOM 1611 O O . LEU B 1 81 ? 0.739 -10.242 -6.188 1 96.31 81 LEU B O 1
ATOM 1615 N N . ALA B 1 82 ? -0.833 -9.125 -5.062 1 95.62 82 ALA B N 1
ATOM 1616 C CA . ALA B 1 82 ? -0.733 -7.93 -5.902 1 95.62 82 ALA B CA 1
ATOM 1617 C C . ALA B 1 82 ? 0.664 -7.324 -5.828 1 95.62 82 ALA B C 1
ATOM 1619 O O . ALA B 1 82 ? 1.232 -6.93 -6.852 1 95.62 82 ALA B O 1
ATOM 1620 N N . VAL B 1 83 ? 1.198 -7.277 -4.633 1 92.75 83 VAL B N 1
ATOM 1621 C CA . VAL B 1 83 ? 2.541 -6.734 -4.453 1 92.75 83 VAL B CA 1
ATOM 1622 C C . VAL B 1 83 ? 3.549 -7.578 -5.23 1 92.75 83 VAL B C 1
ATOM 1624 O O . VAL B 1 83 ? 4.402 -7.043 -5.938 1 92.75 83 VAL B O 1
ATOM 1627 N N . VAL B 1 84 ? 3.434 -8.844 -5.172 1 93.62 84 VAL B N 1
ATOM 1628 C CA . VAL B 1 84 ? 4.324 -9.75 -5.895 1 93.62 84 VAL B CA 1
ATOM 1629 C C . VAL B 1 84 ? 4.195 -9.508 -7.398 1 93.62 84 VAL B C 1
ATOM 1631 O O . VAL B 1 84 ? 5.203 -9.359 -8.094 1 93.62 84 VAL B O 1
ATOM 1634 N N . ALA B 1 85 ? 3.01 -9.469 -7.926 1 93.69 85 ALA B N 1
ATOM 1635 C CA . ALA B 1 85 ? 2.74 -9.312 -9.352 1 93.69 85 ALA B CA 1
ATOM 1636 C C . ALA B 1 85 ? 3.275 -7.984 -9.875 1 93.69 85 ALA B C 1
ATOM 1638 O O . ALA B 1 85 ? 3.855 -7.926 -10.961 1 93.69 85 ALA B O 1
ATOM 1639 N N . VAL B 1 86 ? 3.152 -6.98 -9.078 1 92.56 86 VAL B N 1
ATOM 1640 C CA . VAL B 1 86 ? 3.494 -5.633 -9.523 1 92.56 86 VAL B CA 1
ATOM 1641 C C . VAL B 1 86 ? 4.996 -5.402 -9.367 1 92.56 86 VAL B C 1
ATOM 1643 O O . VAL B 1 86 ? 5.648 -4.883 -10.273 1 92.56 86 VAL B O 1
ATOM 1646 N N . ALA B 1 87 ? 5.551 -5.84 -8.219 1 88.94 87 ALA B N 1
ATOM 1647 C CA . ALA B 1 87 ? 6.957 -5.57 -7.93 1 88.94 87 ALA B CA 1
ATOM 1648 C C . ALA B 1 87 ? 7.859 -6.602 -8.602 1 88.94 87 ALA B C 1
ATOM 1650 O O . ALA B 1 87 ? 8.945 -6.266 -9.086 1 88.94 87 ALA B O 1
ATOM 1651 N N . GLY B 1 88 ? 7.441 -7.793 -8.617 1 90.81 88 GLY B N 1
ATOM 1652 C CA . GLY B 1 88 ? 8.305 -8.867 -9.078 1 90.81 88 GLY B CA 1
ATOM 1653 C C . GLY B 1 88 ? 7.887 -9.438 -10.422 1 90.81 88 GLY B C 1
ATOM 1654 O O . GLY B 1 88 ? 8.68 -10.086 -11.102 1 90.81 88 GLY B O 1
ATOM 1655 N N . GLY B 1 89 ? 6.586 -9.297 -10.719 1 93.25 89 GLY B N 1
ATOM 1656 C CA . GLY B 1 89 ? 6.074 -9.82 -11.977 1 93.25 89 GLY B CA 1
ATOM 1657 C C . GLY B 1 89 ? 5.164 -11.023 -11.805 1 93.25 89 GLY B C 1
ATOM 1658 O O . GLY B 1 89 ? 5.363 -11.828 -10.891 1 93.25 89 GLY B O 1
ATOM 1659 N N . TRP B 1 90 ? 4.27 -11.148 -12.773 1 94.88 90 TRP B N 1
ATOM 1660 C CA . TRP B 1 90 ? 3.293 -12.234 -12.758 1 94.88 90 TRP B CA 1
ATOM 1661 C C . TRP B 1 90 ? 3.975 -13.586 -12.977 1 94.88 90 TRP B C 1
ATOM 1663 O O . TRP B 1 90 ? 3.432 -14.625 -12.609 1 94.88 90 TRP B O 1
ATOM 1673 N N . HIS B 1 91 ? 5.129 -13.57 -13.602 1 94.38 91 HIS B N 1
ATOM 1674 C CA . HIS B 1 91 ? 5.844 -14.805 -13.922 1 94.38 91 HIS B CA 1
ATOM 1675 C C . HIS B 1 91 ? 6.309 -15.516 -12.656 1 94.38 91 HIS B C 1
ATOM 1677 O O . HIS B 1 91 ? 6.73 -16.672 -12.711 1 94.38 91 HIS B O 1
ATOM 1683 N N . ARG B 1 92 ? 6.203 -14.859 -11.555 1 95.06 92 ARG B N 1
ATOM 1684 C CA . ARG B 1 92 ? 6.625 -15.477 -10.305 1 95.06 92 ARG B CA 1
ATOM 1685 C C . ARG B 1 92 ? 5.539 -16.391 -9.75 1 95.06 92 ARG B C 1
ATOM 1687 O O . ARG B 1 92 ? 5.789 -17.172 -8.82 1 95.06 92 ARG B O 1
ATOM 1694 N N . VAL B 1 93 ? 4.344 -16.219 -10.211 1 96.38 93 VAL B N 1
ATOM 1695 C CA . VAL B 1 93 ? 3.277 -17.156 -9.883 1 96.38 93 VAL B CA 1
ATOM 1696 C C . VAL B 1 93 ? 3.348 -18.359 -10.812 1 96.38 93 VAL B C 1
ATOM 1698 O O . VAL B 1 93 ? 3.064 -18.25 -12.008 1 96.38 93 VAL B O 1
ATOM 1701 N N . LYS B 1 94 ? 3.666 -19.484 -10.281 1 94.75 94 LYS B N 1
ATOM 1702 C CA . LYS B 1 94 ? 4.031 -20.641 -11.102 1 94.75 94 LYS B CA 1
ATOM 1703 C C . LYS B 1 94 ? 3.232 -21.875 -10.695 1 94.75 94 LYS B C 1
ATOM 1705 O O . LYS B 1 94 ? 2.488 -21.844 -9.711 1 94.75 94 LYS B O 1
ATOM 1710 N N . ARG B 1 95 ? 3.383 -22.891 -11.484 1 94.25 95 ARG B N 1
ATOM 1711 C CA . ARG B 1 95 ? 2.916 -24.234 -11.18 1 94.25 95 ARG B CA 1
ATOM 1712 C C . ARG B 1 95 ? 4.082 -25.219 -11.117 1 94.25 95 ARG B C 1
ATOM 1714 O O . ARG B 1 95 ? 4.934 -25.25 -12.008 1 94.25 95 ARG B O 1
ATOM 1721 N N . CYS B 1 96 ? 4.105 -25.859 -10.023 1 95.62 96 CYS B N 1
ATOM 1722 C CA . CYS B 1 96 ? 5.152 -26.859 -9.82 1 95.62 96 CYS B CA 1
ATOM 1723 C C . CYS B 1 96 ? 5.129 -27.906 -10.93 1 95.62 96 CYS B C 1
ATOM 1725 O O . CYS B 1 96 ? 4.09 -28.516 -11.195 1 95.62 96 CYS B O 1
ATOM 1727 N N . VAL B 1 97 ? 6.289 -28.281 -11.492 1 94.56 97 VAL B N 1
ATOM 1728 C CA . VAL B 1 97 ? 6.387 -29.219 -12.617 1 94.56 97 VAL B CA 1
ATOM 1729 C C . VAL B 1 97 ? 6.172 -30.641 -12.117 1 94.56 97 VAL B C 1
ATOM 1731 O O . VAL B 1 97 ? 5.809 -31.531 -12.898 1 94.56 97 VAL B O 1
ATOM 1734 N N . ARG B 1 98 ? 6.34 -30.859 -10.82 1 94.12 98 ARG B N 1
ATOM 1735 C CA . ARG B 1 98 ? 6.254 -32.219 -10.273 1 94.12 98 ARG B CA 1
ATOM 1736 C C . ARG B 1 98 ? 4.852 -32.5 -9.766 1 94.12 98 ARG B C 1
ATOM 1738 O O . ARG B 1 98 ? 4.324 -33.594 -9.984 1 94.12 98 ARG B O 1
ATOM 1745 N N . CYS B 1 99 ? 4.207 -31.641 -9.125 1 95.44 99 CYS B N 1
ATOM 1746 C CA . CYS B 1 99 ? 2.939 -31.953 -8.477 1 95.44 99 CYS B CA 1
ATOM 1747 C C . CYS B 1 99 ? 1.821 -31.062 -8.984 1 95.44 99 CYS B C 1
ATOM 1749 O O . CYS B 1 99 ? 0.654 -31.25 -8.641 1 95.44 99 CYS B O 1
ATOM 1751 N N . GLY B 1 100 ? 2.105 -30 -9.664 1 93.12 100 GLY B N 1
ATOM 1752 C CA . GLY B 1 100 ? 1.098 -29.141 -10.273 1 93.12 100 GLY B CA 1
ATOM 1753 C C . GLY B 1 100 ? 0.595 -28.062 -9.344 1 93.12 100 GLY B C 1
ATOM 1754 O O . GLY B 1 100 ? -0.176 -27.188 -9.75 1 93.12 100 GLY B O 1
ATOM 1755 N N . ARG B 1 101 ? 1.056 -28.062 -8.164 1 93.38 101 ARG B N 1
ATOM 1756 C CA . ARG B 1 101 ? 0.601 -27.062 -7.215 1 93.38 101 ARG B CA 1
ATOM 1757 C C . ARG B 1 101 ? 1.123 -25.672 -7.598 1 93.38 101 ARG B C 1
ATOM 1759 O O . ARG B 1 101 ? 2.266 -25.547 -8.039 1 93.38 101 ARG B O 1
ATOM 1766 N N . THR B 1 102 ? 0.219 -24.781 -7.449 1 95.06 102 THR B N 1
ATOM 1767 C CA . THR B 1 102 ? 0.619 -23.406 -7.727 1 95.06 102 THR B CA 1
ATOM 1768 C C . THR B 1 102 ? 1.444 -22.844 -6.574 1 95.06 102 THR B C 1
ATOM 1770 O O . THR B 1 102 ? 1.178 -23.141 -5.406 1 95.06 102 THR B O 1
ATOM 1773 N N . PHE B 1 103 ? 2.488 -22.047 -6.836 1 95.06 103 PHE B N 1
ATOM 1774 C CA . PHE B 1 103 ? 3.328 -21.422 -5.816 1 95.06 103 PHE B CA 1
ATOM 1775 C C . PHE B 1 103 ? 3.889 -20.094 -6.309 1 95.06 103 PHE B C 1
ATOM 1777 O O . PHE B 1 103 ? 3.773 -19.766 -7.492 1 95.06 103 PHE B O 1
ATOM 1784 N N . VAL B 1 104 ? 4.402 -19.312 -5.383 1 96.69 104 VAL B N 1
ATOM 1785 C CA . VAL B 1 104 ? 5.066 -18.062 -5.707 1 96.69 104 VAL B CA 1
ATOM 1786 C C . VAL B 1 104 ? 6.582 -18.234 -5.59 1 96.69 104 VAL B C 1
ATOM 1788 O O . VAL B 1 104 ? 7.086 -18.672 -4.551 1 96.69 104 VAL B O 1
ATOM 1791 N N . ASP B 1 105 ? 7.266 -17.953 -6.68 1 94.88 105 ASP B N 1
ATOM 1792 C CA . ASP B 1 105 ? 8.727 -18 -6.672 1 94.88 105 ASP B CA 1
ATOM 1793 C C . ASP B 1 105 ? 9.305 -16.75 -5.996 1 94.88 105 ASP B C 1
ATOM 1795 O O . ASP B 1 105 ? 9.32 -15.672 -6.578 1 94.88 105 ASP B O 1
ATOM 1799 N N . ARG B 1 106 ? 9.945 -16.922 -4.781 1 92.75 106 ARG B N 1
ATOM 1800 C CA . ARG B 1 106 ? 10.391 -15.82 -3.945 1 92.75 106 ARG B CA 1
ATOM 1801 C C . ARG B 1 106 ? 11.891 -15.578 -4.117 1 92.75 106 ARG B C 1
ATOM 1803 O O . ARG B 1 106 ? 12.461 -14.695 -3.467 1 92.75 106 ARG 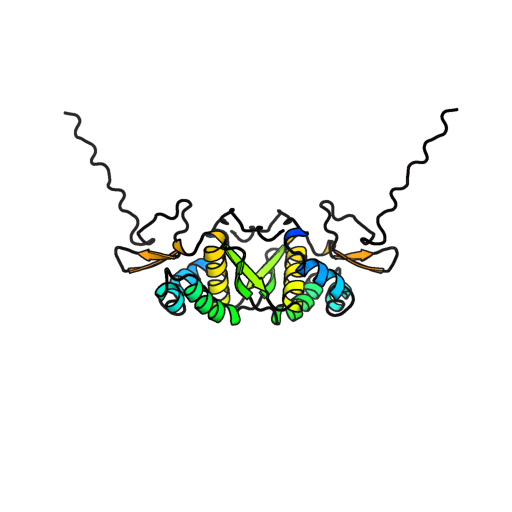B O 1
ATOM 1810 N N . THR B 1 107 ? 12.461 -16.359 -5.027 1 89.25 107 THR B N 1
ATOM 1811 C CA . THR B 1 107 ? 13.898 -16.219 -5.227 1 89.25 107 THR B CA 1
ATOM 1812 C C . THR B 1 107 ? 14.203 -15.016 -6.125 1 89.25 107 THR B C 1
ATOM 1814 O O . THR B 1 107 ? 13.328 -14.531 -6.848 1 89.25 107 THR B O 1
ATOM 1817 N N . ASN B 1 108 ? 15.414 -14.555 -6.012 1 85 108 ASN B N 1
ATOM 1818 C CA . ASN B 1 108 ? 15.82 -13.398 -6.809 1 85 108 ASN B CA 1
ATOM 1819 C C . ASN B 1 108 ? 15.742 -13.695 -8.305 1 85 108 ASN B C 1
ATOM 1821 O O . ASN B 1 108 ? 15.211 -12.891 -9.07 1 85 108 ASN B O 1
ATOM 1825 N N . ALA B 1 109 ? 16.188 -14.797 -8.742 1 88.62 109 ALA B N 1
ATOM 1826 C CA . ALA B 1 109 ? 16.266 -15.133 -10.164 1 88.62 109 ALA B CA 1
ATOM 1827 C C . ALA B 1 109 ? 14.906 -15.516 -10.719 1 88.62 109 ALA B C 1
ATOM 1829 O O . ALA B 1 109 ? 14.672 -15.414 -11.93 1 88.62 109 ALA B O 1
ATOM 1830 N N . ALA B 1 110 ? 14.023 -15.906 -9.875 1 92.94 110 ALA B N 1
ATOM 1831 C CA . ALA B 1 110 ? 12.672 -16.328 -10.242 1 92.94 110 ALA B CA 1
ATOM 1832 C C . ALA B 1 110 ? 12.719 -17.406 -11.32 1 92.94 110 ALA B C 1
ATOM 1834 O O . ALA B 1 110 ? 11.992 -17.328 -12.32 1 92.94 110 ALA B O 1
ATOM 1835 N N . THR B 1 111 ? 13.578 -18.438 -11.156 1 92.88 111 THR B N 1
ATOM 1836 C CA . THR B 1 111 ? 13.734 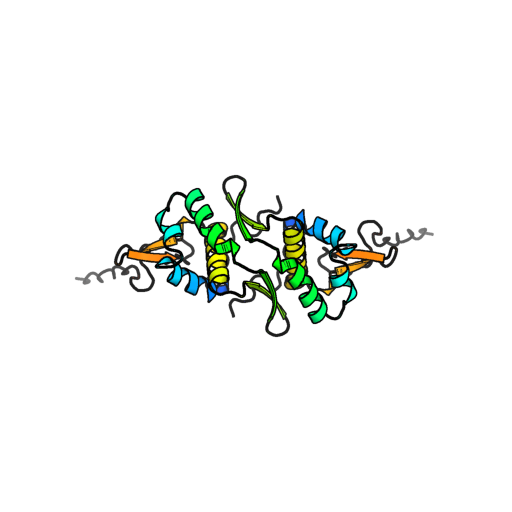-19.469 -12.18 1 92.88 111 THR B CA 1
ATOM 1837 C C . THR B 1 111 ? 13.312 -20.844 -11.648 1 92.88 111 THR B C 1
ATOM 1839 O O . THR B 1 111 ? 13.43 -21.844 -12.352 1 92.88 111 THR B O 1
ATOM 1842 N N . ARG B 1 112 ? 12.828 -20.844 -10.438 1 93.69 112 ARG B N 1
ATOM 1843 C CA . ARG B 1 112 ? 12.438 -22.125 -9.859 1 93.69 112 ARG B CA 1
ATOM 1844 C C . ARG B 1 112 ? 11.305 -22.75 -10.672 1 93.69 112 ARG B C 1
ATOM 1846 O O . ARG B 1 112 ? 10.406 -22.062 -11.141 1 93.69 112 ARG B O 1
ATOM 1853 N N . ARG B 1 113 ? 11.398 -24.078 -10.727 1 94.12 113 ARG B N 1
ATOM 1854 C CA . ARG B 1 113 ? 10.359 -24.812 -11.445 1 94.12 113 ARG B CA 1
ATOM 1855 C C . ARG B 1 113 ? 9.547 -25.688 -10.5 1 94.12 113 ARG B C 1
ATOM 1857 O O . ARG B 1 113 ? 8.492 -26.203 -10.867 1 94.12 113 ARG B O 1
ATOM 1864 N N . GLY B 1 114 ? 10.148 -25.875 -9.273 1 93.56 114 GLY B N 1
ATOM 1865 C CA . GLY B 1 114 ? 9.484 -26.703 -8.273 1 93.56 114 GLY B CA 1
ATOM 1866 C C . GLY B 1 114 ? 9.047 -25.922 -7.047 1 93.56 114 GLY B C 1
ATOM 1867 O O . GLY B 1 114 ? 9.688 -24.938 -6.676 1 93.56 114 GLY B O 1
ATOM 1868 N N . CYS B 1 115 ? 7.957 -26.375 -6.453 1 93.12 115 CYS B N 1
ATOM 1869 C CA . CYS B 1 115 ? 7.488 -25.781 -5.207 1 93.12 115 CYS B CA 1
ATOM 1870 C C . CYS B 1 115 ? 8.352 -26.219 -4.031 1 93.12 115 CYS B C 1
ATOM 1872 O O . CYS B 1 115 ? 9.352 -26.922 -4.219 1 93.12 115 CYS B O 1
ATOM 1874 N N . ALA B 1 116 ? 7.961 -25.656 -2.83 1 88.75 116 ALA B N 1
ATOM 1875 C CA . ALA B 1 116 ? 8.781 -25.891 -1.645 1 88.75 116 ALA B CA 1
ATOM 1876 C C . ALA B 1 116 ? 8.898 -27.375 -1.336 1 88.75 116 ALA B C 1
ATOM 1878 O O . ALA B 1 116 ? 9.922 -27.828 -0.828 1 88.75 116 ALA B O 1
ATOM 1879 N N . ASP B 1 117 ? 7.914 -28.141 -1.639 1 90 117 ASP B N 1
ATOM 1880 C CA . ASP B 1 117 ? 7.902 -29.578 -1.368 1 90 117 ASP B CA 1
ATOM 1881 C C . ASP B 1 117 ? 8.648 -30.344 -2.457 1 90 117 ASP B C 1
ATOM 1883 O O . ASP B 1 117 ? 8.93 -31.531 -2.303 1 90 117 ASP B O 1
ATOM 1887 N N . HIS B 1 118 ? 8.953 -29.734 -3.604 1 91.81 118 HIS B N 1
ATOM 1888 C CA . HIS B 1 118 ? 9.688 -30.328 -4.711 1 91.81 118 HIS B CA 1
ATOM 1889 C C . HIS B 1 118 ? 10.859 -29.453 -5.137 1 91.81 118 HIS B C 1
ATOM 1891 O O . HIS B 1 118 ? 10.906 -28.984 -6.277 1 91.81 118 HIS B O 1
ATOM 1897 N N . PRO B 1 119 ? 11.75 -29.219 -4.172 1 82.44 119 PRO B N 1
ATOM 1898 C CA . PRO B 1 119 ? 12.883 -28.359 -4.535 1 82.44 119 PRO B CA 1
ATOM 1899 C C . PRO B 1 119 ? 13.789 -29 -5.59 1 82.44 119 PRO B C 1
ATOM 1901 O O . PRO B 1 119 ? 13.781 -30.219 -5.762 1 82.44 119 PRO B O 1
ATOM 1904 N N . ALA B 1 120 ? 14.203 -28.156 -6.633 1 69.69 120 ALA B N 1
ATOM 1905 C CA . ALA B 1 120 ? 15.07 -28.703 -7.676 1 69.69 120 ALA B CA 1
ATOM 1906 C C . ALA B 1 120 ? 16.125 -29.641 -7.09 1 69.69 120 ALA B C 1
ATOM 1908 O O . ALA B 1 120 ? 16.656 -29.375 -6.012 1 69.69 120 ALA B O 1
ATOM 1909 N N . ARG B 1 121 ? 15.898 -30.781 -7.359 1 60.72 121 ARG B N 1
ATOM 1910 C CA . ARG B 1 121 ? 16.922 -31.75 -6.98 1 60.72 121 ARG B CA 1
ATOM 1911 C C . ARG B 1 121 ? 18.281 -31.328 -7.496 1 60.72 121 ARG B C 1
ATOM 1913 O O . ARG B 1 121 ? 18.438 -31 -8.672 1 60.72 121 ARG B O 1
ATOM 1920 N N . ARG B 1 122 ? 18.891 -30.5 -6.711 1 55.41 122 ARG B N 1
ATOM 1921 C CA . ARG B 1 122 ? 20.297 -30.375 -7.102 1 55.41 122 ARG B CA 1
ATOM 1922 C C . ARG B 1 122 ? 20.859 -31.719 -7.566 1 55.41 122 ARG B C 1
ATOM 1924 O O . ARG B 1 122 ? 20.672 -32.75 -6.891 1 55.41 122 ARG B O 1
ATOM 1931 N N . ARG B 1 123 ? 20.922 -31.922 -8.883 1 51.59 123 ARG B N 1
ATOM 1932 C CA . ARG B 1 123 ? 21.703 -33.094 -9.289 1 51.59 123 ARG B CA 1
ATOM 1933 C C . ARG B 1 123 ? 23.016 -33.156 -8.5 1 51.59 123 ARG B C 1
ATOM 1935 O O . ARG B 1 123 ? 23.781 -32.188 -8.477 1 51.59 123 ARG B O 1
ATOM 1942 N N . PHE B 1 124 ? 22.953 -33.75 -7.422 1 50.25 124 PHE B N 1
ATOM 1943 C CA . PHE B 1 124 ? 24.234 -34.031 -6.789 1 50.25 124 PHE B CA 1
ATOM 1944 C C . PHE B 1 124 ? 25.25 -34.5 -7.82 1 50.25 124 PHE B C 1
ATOM 1946 O O . PHE B 1 124 ? 25 -35.438 -8.57 1 50.25 124 PHE B O 1
ATOM 1953 N N . ALA B 1 125 ? 26.156 -33.594 -8.359 1 52.28 125 ALA B N 1
ATOM 1954 C CA . ALA B 1 125 ? 27.344 -34 -9.133 1 52.28 125 ALA B CA 1
ATOM 1955 C C . ALA B 1 125 ? 27.953 -35.25 -8.562 1 52.28 125 ALA B C 1
ATOM 1957 O O . ALA B 1 125 ? 28.25 -35.344 -7.367 1 52.28 125 ALA B O 1
ATOM 1958 N N . SER B 1 126 ? 27.656 -36.344 -9.148 1 48.19 126 SER B N 1
ATOM 1959 C CA . SER B 1 126 ? 28.375 -37.562 -8.805 1 48.19 126 SER B CA 1
ATOM 1960 C C . SER B 1 126 ? 29.859 -37.281 -8.672 1 48.19 126 SER B C 1
ATOM 1962 O O . SER B 1 126 ? 30.484 -36.688 -9.555 1 48.19 126 SER B O 1
ATOM 1964 N N . SER B 1 127 ? 30.391 -37.094 -7.504 1 49.03 127 SER B N 1
ATOM 1965 C CA . SER B 1 127 ? 31.828 -37.094 -7.242 1 49.03 127 SER B CA 1
ATOM 1966 C C . SER B 1 127 ? 32.531 -38.094 -8.164 1 49.03 127 SER B C 1
ATOM 1968 O O . SER B 1 127 ? 32.25 -39.281 -8.148 1 49.03 127 SER B O 1
ATOM 1970 N N . GLY B 1 128 ? 32.969 -37.719 -9.375 1 42.09 128 GLY B N 1
ATOM 1971 C CA . GLY B 1 128 ? 33.875 -38.5 -10.203 1 42.09 128 GLY B CA 1
ATOM 1972 C C . GLY B 1 128 ? 34.969 -39.219 -9.406 1 42.09 128 GLY B C 1
ATOM 1973 O O . GLY B 1 128 ? 35.531 -38.656 -8.461 1 42.09 128 GLY B O 1
ATOM 1974 N N . ASP B 1 129 ? 35 -40.531 -9.328 1 41.62 129 ASP B N 1
ATOM 1975 C CA . ASP B 1 129 ? 36.031 -41.438 -8.805 1 41.62 129 ASP B CA 1
ATOM 1976 C C . ASP B 1 129 ? 37.406 -41.094 -9.328 1 41.62 129 ASP B C 1
ATOM 1978 O O . ASP B 1 129 ? 37.625 -41 -10.539 1 41.62 129 ASP B O 1
ATOM 1982 N N . LEU B 1 130 ? 38.219 -40.219 -8.711 1 43.44 130 LEU B N 1
ATOM 1983 C CA . LEU B 1 130 ? 39.656 -40.062 -8.953 1 43.44 130 LEU B CA 1
ATOM 1984 C C . LEU B 1 130 ? 40.281 -41.438 -9.172 1 43.44 130 LEU B C 1
ATOM 1986 O O . LEU B 1 130 ? 40.375 -42.25 -8.25 1 43.44 130 LEU B O 1
ATOM 1990 N N . ARG B 1 131 ? 40.156 -42.062 -10.414 1 30.53 131 ARG B N 1
ATOM 1991 C CA . ARG B 1 131 ? 41.188 -43.031 -10.812 1 30.53 131 ARG B CA 1
ATOM 1992 C C . ARG B 1 131 ? 42.5 -42.312 -11.078 1 30.53 131 ARG B C 1
ATOM 1994 O O . ARG B 1 131 ? 42.531 -41.188 -11.617 1 30.53 131 ARG B O 1
#

Organism: NCBI:txid175570